Protein AF-A0A136MAR4-F1 (afdb_monomer)

pLDDT: mean 84.54, std 13.59, range [41.25, 97.69]

Solvent-accessible surfa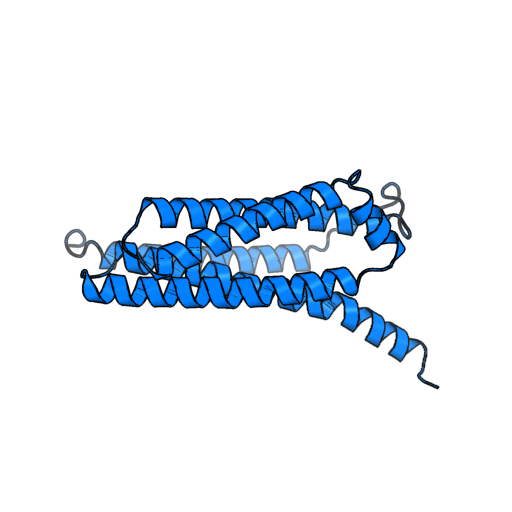ce area (backbone atoms only — not comparable to full-atom values): 10219 Å² total; per-residue (Å²): 133,82,55,71,68,55,55,50,51,54,55,48,48,53,48,49,48,33,51,49,49,28,54,54,33,39,52,45,15,55,49,10,54,49,38,25,52,51,17,75,74,72,45,59,76,68,60,14,46,55,36,17,40,49,9,33,51,40,18,44,53,25,43,53,53,22,50,55,31,44,52,53,33,57,72,48,44,59,70,68,60,45,49,49,38,72,65,59,80,36,64,24,22,50,14,41,54,48,13,50,55,23,42,52,51,19,49,53,33,35,56,54,30,57,79,44,58,82,44,65,68,47,53,53,49,27,52,52,21,48,53,44,17,51,55,14,44,53,41,16,50,51,35,46,50,52,64,64,40,62,81,79,52,71,85,88,75,71,79,83,76,80,57,60,69,60,54,50,53,49,51,52,52,48,52,53,50,50,50,49,50,51,49,52,53,49,54,55,50,49,73,72,51,82,84,76,85,125

Radius of gyration: 21.23 Å; Cα contacts (8 Å, |Δi|>4): 172; chains: 1; bounding box: 66×39×60 Å

Mean predicted aligned error: 10.47 Å

Nearest PDB structures (foldseek):
  8tn1-assembly1_B  TM=4.915E-01  e=2.684E-01  synthetic construct
  8tn6-assembly1_C  TM=4.946E-01  e=3.266E-01  synthetic construct
  7w8i-assembly1_A  TM=3.831E-01  e=4.175E-01  Homo sapiens
  6x8n-assembly2_B  TM=5.598E-01  e=2.569E+00  synthetic construct
  3ma9-assembly1_A  TM=3.902E-01  e=1.292E+00  Human immunodeficiency virus 1

Secondary structure (DSSP, 8-state):
---HHHHHHHHHHHHHHHHHHHHHHHHHHHHHHHHHHHHHHH--HHHHHHHHHHHHHHHHHHHHHHHHHHHHHHHTS-HHHHHHHHTS-SHHHHHHHHHHHHHHHHHHHHHHHHH-TT-HHHHHHHHHHHHHHHHHHHHHHHHHHHHHHTTT--GGG------HHHHHHHHHHHHHHHH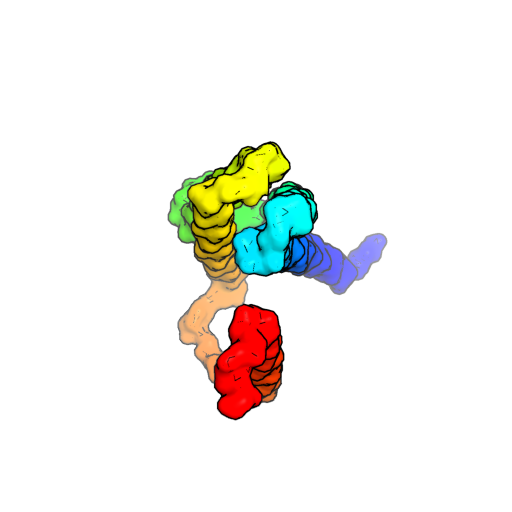HHHHHHHHHHHHH-TTS--

Structure (mmCIF, N/CA/C/O backbone):
data_AF-A0A136MAR4-F1
#
_entry.id   AF-A0A136MAR4-F1
#
loop_
_atom_site.group_PDB
_atom_site.id
_atom_site.type_symbol
_atom_site.label_atom_id
_atom_site.label_alt_id
_atom_site.label_comp_id
_atom_site.label_asym_id
_atom_site.label_entity_id
_atom_site.label_seq_id
_atom_site.pdbx_PDB_ins_code
_atom_site.Cartn_x
_atom_site.Cartn_y
_atom_site.Cartn_z
_atom_site.occupancy
_atom_site.B_iso_or_equiv
_atom_site.auth_seq_id
_atom_site.auth_comp_id
_atom_site.auth_asym_id
_atom_site.auth_atom_id
_atom_site.pdbx_PDB_model_num
ATOM 1 N N . ARG A 1 1 ? 24.747 -28.562 -19.102 1.00 50.47 1 ARG A N 1
ATOM 2 C CA . ARG A 1 1 ? 24.511 -27.433 -20.035 1.00 50.47 1 ARG A CA 1
ATOM 3 C C . ARG A 1 1 ? 22.996 -27.345 -20.194 1.00 50.47 1 ARG A C 1
ATOM 5 O O . ARG A 1 1 ? 22.441 -28.233 -20.817 1.00 50.47 1 ARG A O 1
ATOM 12 N N . MET A 1 2 ? 22.319 -26.446 -19.474 1.00 46.31 2 MET A N 1
ATOM 13 C CA . MET A 1 2 ? 20.847 -26.377 -19.511 1.00 46.31 2 MET A CA 1
ATOM 14 C C . MET A 1 2 ? 20.383 -25.842 -20.868 1.00 46.31 2 MET A C 1
ATOM 16 O O . MET A 1 2 ? 21.048 -24.972 -21.431 1.00 46.31 2 MET A O 1
ATOM 20 N N . GLU A 1 3 ? 19.279 -26.377 -21.390 1.00 62.69 3 GLU A N 1
ATOM 21 C CA . GLU A 1 3 ? 18.697 -25.907 -22.647 1.00 62.69 3 GLU A CA 1
ATOM 22 C C . GLU A 1 3 ? 18.306 -24.420 -22.570 1.00 62.69 3 GLU A C 1
ATOM 24 O O . GLU A 1 3 ? 17.842 -23.955 -21.524 1.00 62.69 3 GLU A O 1
ATOM 29 N N . PRO A 1 4 ? 18.437 -23.665 -23.674 1.00 61.66 4 PRO A N 1
ATOM 30 C CA . PRO A 1 4 ? 18.083 -22.246 -23.726 1.00 61.66 4 PRO A CA 1
ATOM 31 C C . PRO A 1 4 ? 16.613 -21.980 -23.356 1.00 61.66 4 PRO A C 1
ATOM 33 O O . PRO A 1 4 ? 16.314 -20.934 -22.786 1.00 61.66 4 PRO A O 1
ATOM 36 N N . ALA A 1 5 ? 15.711 -22.941 -23.584 1.00 54.72 5 ALA A N 1
ATOM 37 C CA . ALA A 1 5 ? 14.315 -22.872 -23.153 1.00 54.72 5 ALA A CA 1
ATOM 38 C C . ALA A 1 5 ? 14.154 -22.928 -21.623 1.00 54.72 5 ALA A C 1
ATOM 40 O O . ALA A 1 5 ? 13.334 -22.205 -21.060 1.00 54.72 5 ALA A O 1
ATOM 41 N N . LEU A 1 6 ? 14.976 -23.727 -20.934 1.00 52.66 6 LEU A N 1
ATOM 42 C CA . LEU A 1 6 ? 15.004 -23.760 -19.472 1.00 52.66 6 LEU A CA 1
ATOM 43 C C . LEU A 1 6 ? 15.607 -22.468 -18.921 1.00 52.66 6 LEU A C 1
ATOM 45 O O . LEU A 1 6 ? 15.045 -21.898 -17.998 1.00 52.66 6 LEU A O 1
ATOM 49 N N . LEU A 1 7 ? 16.678 -21.939 -19.516 1.00 56.03 7 LEU A N 1
ATOM 50 C CA . LEU A 1 7 ? 17.230 -20.636 -19.116 1.00 56.03 7 LEU A CA 1
ATOM 51 C C . LEU A 1 7 ? 16.212 -19.495 -19.298 1.00 56.03 7 LEU A C 1
ATOM 53 O O . LEU A 1 7 ? 16.087 -18.645 -18.418 1.00 56.03 7 LEU A O 1
ATOM 57 N N . ALA A 1 8 ? 15.429 -19.516 -20.382 1.00 54.84 8 ALA A N 1
ATOM 58 C CA . ALA A 1 8 ? 14.336 -18.573 -20.608 1.00 54.84 8 ALA A CA 1
ATOM 59 C C . ALA A 1 8 ? 13.193 -18.748 -19.589 1.00 54.84 8 ALA A C 1
ATOM 61 O O . ALA A 1 8 ? 12.731 -17.762 -19.014 1.00 54.84 8 ALA A O 1
ATOM 62 N N . ALA A 1 9 ? 12.784 -19.984 -19.286 1.00 50.66 9 ALA A N 1
ATOM 63 C CA . ALA A 1 9 ? 11.764 -20.275 -18.276 1.00 50.66 9 ALA A CA 1
ATOM 64 C C . ALA A 1 9 ? 12.205 -19.861 -16.860 1.00 50.66 9 ALA A C 1
ATOM 66 O O . ALA A 1 9 ? 11.442 -19.225 -16.135 1.00 50.66 9 ALA A O 1
ATOM 67 N N . TRP A 1 10 ? 13.458 -20.134 -16.489 1.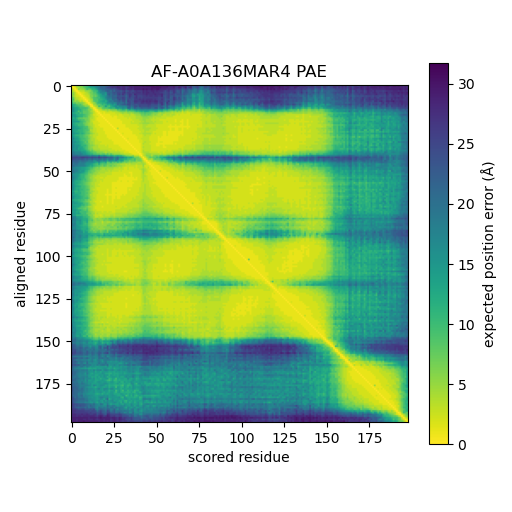00 49.03 10 TRP A N 1
ATOM 68 C CA . TRP A 1 10 ? 14.058 -19.692 -15.229 1.00 49.03 10 TRP A CA 1
ATOM 69 C C . TRP A 1 10 ? 14.173 -18.162 -15.154 1.00 49.03 10 TRP A C 1
ATOM 71 O O . TRP A 1 10 ? 13.895 -17.584 -14.104 1.00 49.03 10 TRP A O 1
ATOM 81 N N . SER A 1 11 ? 14.485 -17.485 -16.267 1.00 56.28 11 SER A N 1
ATOM 82 C CA . SER A 1 11 ? 14.484 -16.015 -16.332 1.00 56.28 11 SER A CA 1
ATOM 83 C C . SER A 1 11 ? 13.076 -15.410 -16.201 1.00 56.28 11 SER A C 1
ATOM 85 O O . SER A 1 11 ? 12.903 -14.382 -15.548 1.00 56.28 11 SER A O 1
ATOM 87 N N . GLY A 1 12 ? 12.051 -16.083 -16.739 1.00 57.72 12 GLY A N 1
ATOM 88 C CA . GLY A 1 12 ? 10.647 -15.689 -16.608 1.00 57.72 12 GLY A CA 1
ATOM 89 C C . GLY A 1 12 ? 10.105 -15.887 -15.190 1.00 57.72 12 GLY A C 1
ATOM 90 O O . GLY A 1 12 ? 9.446 -14.995 -14.659 1.00 57.72 12 GLY A O 1
ATOM 91 N N . ILE A 1 13 ? 10.433 -17.009 -14.539 1.00 61.81 13 ILE A N 1
ATOM 92 C CA . ILE A 1 13 ? 10.083 -17.273 -13.132 1.00 61.81 13 ILE A CA 1
ATOM 93 C C . ILE A 1 13 ? 10.737 -16.232 -12.215 1.00 61.81 13 ILE A C 1
ATOM 95 O O . ILE A 1 13 ? 10.071 -15.719 -11.317 1.00 61.81 13 ILE A O 1
ATOM 99 N N . GLY A 1 14 ? 11.996 -15.864 -12.475 1.00 67.25 14 GLY A N 1
ATOM 100 C CA . GLY A 1 14 ? 12.733 -14.875 -11.684 1.00 67.25 14 GLY A CA 1
ATOM 101 C C . GLY A 1 14 ? 12.077 -13.491 -11.629 1.00 67.25 14 GLY A C 1
ATOM 102 O O . GLY A 1 14 ? 12.157 -12.831 -10.601 1.00 67.25 14 GLY A O 1
ATOM 103 N N . LEU A 1 15 ? 11.373 -13.067 -12.685 1.00 72.94 15 LEU A N 1
ATOM 104 C CA . LEU A 1 15 ? 10.671 -11.777 -12.715 1.00 72.94 15 LEU A CA 1
ATOM 105 C C . LEU A 1 15 ? 9.191 -11.892 -12.318 1.00 72.94 15 LEU A C 1
ATOM 107 O O . LEU A 1 15 ? 8.654 -11.029 -11.618 1.00 72.94 15 LEU A O 1
ATOM 111 N N . LEU A 1 16 ? 8.507 -12.944 -12.775 1.00 80.25 16 LEU A N 1
ATOM 112 C CA . LEU A 1 16 ? 7.067 -13.105 -12.573 1.00 80.25 16 LEU A CA 1
ATOM 113 C C . LEU A 1 16 ? 6.725 -13.507 -11.139 1.00 80.25 16 LEU A C 1
ATOM 115 O O . LEU A 1 16 ? 5.723 -13.026 -10.606 1.00 80.25 16 LEU A O 1
ATOM 119 N N . LEU A 1 17 ? 7.545 -14.356 -10.511 1.00 86.81 17 LEU A N 1
ATOM 120 C CA . LEU A 1 17 ? 7.266 -14.875 -9.176 1.00 86.81 17 LEU A CA 1
ATOM 121 C C . LEU A 1 17 ? 7.349 -13.785 -8.095 1.00 86.81 17 LEU A C 1
ATOM 123 O O . LEU A 1 17 ? 6.374 -13.648 -7.353 1.00 86.81 17 LEU A O 1
ATOM 127 N N . PRO A 1 18 ? 8.407 -12.949 -8.013 1.00 88.69 18 PRO A N 1
ATOM 128 C CA . PRO A 1 18 ? 8.446 -11.878 -7.020 1.00 88.69 18 PRO A CA 1
ATOM 129 C C . PRO A 1 18 ? 7.321 -10.863 -7.234 1.00 88.69 18 PRO A C 1
ATOM 131 O O . PRO A 1 18 ? 6.722 -10.404 -6.267 1.00 88.69 18 PRO A O 1
ATOM 134 N N . ARG A 1 19 ? 6.959 -10.569 -8.492 1.00 87.25 19 ARG A N 1
ATOM 135 C CA . ARG A 1 19 ? 5.831 -9.681 -8.812 1.00 87.25 19 ARG A CA 1
ATOM 136 C C . ARG A 1 19 ? 4.500 -10.249 -8.321 1.00 87.25 19 ARG A C 1
ATOM 138 O O . ARG A 1 19 ? 3.705 -9.527 -7.722 1.00 87.25 19 ARG A O 1
ATOM 145 N N . PHE A 1 20 ? 4.252 -11.534 -8.575 1.00 89.94 20 PHE A N 1
ATOM 146 C CA . PHE A 1 20 ? 3.053 -12.219 -8.096 1.00 89.94 20 PHE A CA 1
ATOM 147 C C . PHE A 1 20 ? 2.984 -12.200 -6.566 1.00 89.94 20 PHE A C 1
ATOM 149 O O . PHE A 1 20 ? 1.974 -11.778 -6.007 1.00 89.94 20 PHE A O 1
ATOM 156 N N . LEU A 1 21 ? 4.074 -12.585 -5.896 1.00 93.50 21 LEU A N 1
ATOM 157 C CA . LEU A 1 21 ? 4.154 -12.598 -4.438 1.00 93.50 21 LEU A CA 1
ATOM 158 C C . LEU A 1 21 ? 3.972 -11.198 -3.839 1.00 93.50 21 LEU A C 1
ATOM 160 O O . LEU A 1 21 ? 3.266 -11.056 -2.846 1.00 93.50 21 LEU A O 1
ATOM 164 N N . HIS A 1 22 ? 4.542 -10.160 -4.455 1.00 92.06 22 HIS A N 1
ATOM 165 C CA . HIS A 1 22 ? 4.399 -8.782 -3.987 1.00 92.06 22 HIS A CA 1
ATOM 166 C C . HIS A 1 22 ? 2.928 -8.339 -3.982 1.00 92.06 22 HIS A C 1
ATOM 168 O O . HIS A 1 22 ? 2.460 -7.756 -3.005 1.00 92.06 22 HIS A O 1
ATOM 174 N N . ASN A 1 23 ? 2.178 -8.674 -5.036 1.00 92.44 23 ASN A N 1
ATOM 175 C CA . ASN A 1 23 ? 0.752 -8.353 -5.136 1.00 92.44 23 ASN A CA 1
ATOM 176 C C . ASN A 1 23 ? -0.104 -9.213 -4.198 1.00 92.44 23 ASN A C 1
ATOM 178 O O . ASN A 1 23 ? -1.004 -8.703 -3.532 1.00 92.44 23 ASN A O 1
ATOM 182 N N . PHE A 1 24 ? 0.188 -10.513 -4.121 1.00 94.94 24 PHE A N 1
ATOM 183 C CA . PHE A 1 24 ? -0.546 -11.439 -3.266 1.00 94.94 24 PHE A CA 1
ATOM 184 C C . PHE A 1 24 ? -0.400 -11.069 -1.787 1.00 94.94 24 PHE A C 1
ATOM 186 O O . PHE A 1 24 ? -1.401 -10.881 -1.097 1.00 94.94 24 PHE A O 1
ATOM 193 N N . VAL A 1 25 ? 0.830 -10.872 -1.308 1.00 95.94 25 VAL A N 1
ATOM 194 C CA . VAL A 1 25 ? 1.082 -10.471 0.082 1.00 95.94 25 VAL A CA 1
ATOM 195 C C . VAL A 1 25 ? 0.531 -9.069 0.359 1.00 95.94 25 VAL A C 1
ATOM 197 O O . VAL A 1 25 ? -0.044 -8.843 1.422 1.00 95.94 25 VAL A O 1
ATOM 200 N N . GLY A 1 26 ? 0.592 -8.153 -0.613 1.00 93.94 26 GLY A N 1
ATOM 201 C CA . GLY A 1 26 ? -0.055 -6.844 -0.498 1.00 93.94 26 GLY A CA 1
ATOM 202 C C . GLY A 1 26 ? -1.562 -6.925 -0.253 1.00 93.94 26 GLY A C 1
ATOM 203 O O . GLY A 1 26 ? -2.091 -6.187 0.578 1.00 93.94 26 GLY A O 1
ATOM 204 N N . SER A 1 27 ? -2.258 -7.870 -0.893 1.00 95.12 27 SER A N 1
ATOM 205 C CA . SER A 1 27 ? -3.694 -8.082 -0.656 1.00 95.12 27 SER A CA 1
ATOM 206 C C . SER A 1 27 ? -4.007 -8.518 0.784 1.00 95.12 27 SER A C 1
ATOM 208 O O . SER A 1 27 ? -5.019 -8.095 1.349 1.00 95.12 27 SER A O 1
ATOM 210 N N . LEU A 1 28 ? -3.110 -9.281 1.425 1.00 97.19 28 LEU A N 1
ATOM 211 C CA . LEU A 1 28 ? -3.220 -9.636 2.845 1.00 97.19 28 LEU A CA 1
ATOM 212 C C . LEU A 1 28 ? -3.040 -8.403 3.739 1.00 97.19 28 LEU A C 1
ATOM 214 O O . LEU A 1 28 ? -3.761 -8.246 4.724 1.00 97.19 28 LEU A O 1
ATOM 218 N N . GLY A 1 29 ? -2.138 -7.493 3.356 1.00 95.94 29 GLY A N 1
ATOM 219 C CA . GLY A 1 29 ? -1.954 -6.198 4.013 1.00 95.94 29 GLY A CA 1
ATOM 220 C C . GLY A 1 29 ? -3.239 -5.365 4.027 1.00 95.94 29 GLY A C 1
ATOM 221 O O . GLY A 1 29 ? -3.701 -4.938 5.087 1.00 95.94 29 GLY A O 1
ATOM 222 N N . ILE A 1 30 ? -3.870 -5.214 2.857 1.00 96.00 30 ILE A N 1
ATOM 223 C CA . ILE A 1 30 ? -5.157 -4.515 2.709 1.00 96.00 30 ILE A CA 1
ATOM 224 C C . ILE A 1 30 ? -6.277 -5.223 3.483 1.00 96.00 30 ILE A C 1
ATOM 226 O O .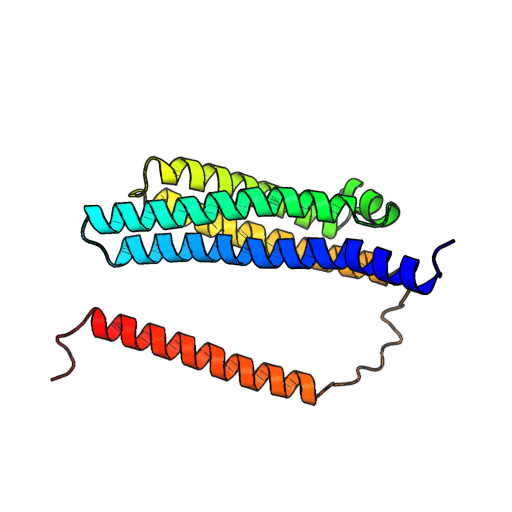 ILE A 1 30 ? -7.104 -4.564 4.111 1.00 96.00 30 ILE A O 1
ATOM 230 N N . THR A 1 31 ? -6.280 -6.558 3.502 1.00 96.44 31 THR A N 1
ATOM 231 C CA . THR A 1 31 ? -7.236 -7.346 4.295 1.00 96.44 31 THR A CA 1
ATOM 232 C C . THR A 1 31 ? -7.104 -7.045 5.789 1.00 96.44 31 THR A C 1
ATOM 234 O O . THR A 1 31 ? -8.112 -6.831 6.459 1.00 96.44 31 THR A O 1
ATOM 237 N N . GLY A 1 32 ? -5.879 -6.949 6.314 1.00 96.12 32 GLY A N 1
ATOM 238 C CA . GLY A 1 32 ? -5.638 -6.555 7.705 1.00 96.12 32 GLY A CA 1
ATOM 239 C C . GLY A 1 32 ? -6.181 -5.160 8.037 1.00 96.12 32 GLY A C 1
ATOM 240 O O . GLY A 1 32 ? -6.833 -4.982 9.068 1.00 96.12 32 GLY A O 1
ATOM 241 N N . ILE A 1 33 ? -6.006 -4.189 7.131 1.00 95.25 33 ILE A N 1
ATOM 242 C CA . ILE A 1 33 ? -6.589 -2.841 7.268 1.00 95.25 33 ILE A CA 1
ATOM 243 C C . ILE A 1 33 ? -8.123 -2.906 7.279 1.00 95.25 33 ILE A C 1
ATOM 245 O O . ILE A 1 33 ? -8.766 -2.218 8.070 1.00 95.25 33 ILE A O 1
ATOM 249 N N . TRP A 1 34 ? -8.729 -3.763 6.456 1.00 94.88 34 TRP A N 1
ATOM 250 C CA . TRP A 1 34 ? -10.179 -3.960 6.463 1.00 94.88 34 TRP A CA 1
ATOM 251 C C . TRP A 1 34 ? -10.690 -4.583 7.763 1.00 94.88 34 TRP A C 1
ATOM 253 O O . TRP A 1 34 ? -11.676 -4.105 8.320 1.00 94.88 34 TRP A O 1
ATOM 263 N N . ILE A 1 35 ? -10.011 -5.605 8.290 1.00 93.81 35 ILE A N 1
ATOM 264 C CA . ILE A 1 35 ? -10.363 -6.222 9.579 1.00 93.81 35 ILE A CA 1
ATOM 265 C C . ILE A 1 35 ? -10.309 -5.183 10.705 1.00 93.81 35 ILE A C 1
ATOM 267 O O . ILE A 1 35 ? -11.215 -5.127 11.536 1.00 93.81 35 ILE A O 1
ATOM 271 N N . LEU A 1 36 ? -9.290 -4.321 10.696 1.00 93.44 36 LEU A N 1
ATOM 272 C CA . LEU A 1 36 ? -9.171 -3.196 11.620 1.00 93.44 36 LEU A CA 1
ATOM 273 C C . LEU A 1 36 ? -10.397 -2.265 11.562 1.00 93.44 36 LEU A C 1
ATOM 275 O O . LEU A 1 36 ? -10.924 -1.885 12.607 1.00 93.44 36 LEU A O 1
ATOM 279 N N . TRP A 1 37 ? -10.874 -1.920 10.363 1.00 93.06 37 TRP A N 1
ATOM 280 C CA . TRP A 1 37 ? -12.074 -1.094 10.191 1.00 93.06 37 TRP A CA 1
ATOM 281 C C . TRP A 1 37 ? -13.351 -1.795 10.649 1.00 93.06 37 TRP A C 1
ATOM 283 O O . TRP A 1 37 ? -14.173 -1.187 11.330 1.00 93.06 37 TRP A O 1
ATOM 293 N N . ILE A 1 38 ? -13.506 -3.080 10.331 1.00 91.06 38 ILE A N 1
ATOM 294 C CA . ILE A 1 38 ? -14.662 -3.872 10.765 1.00 91.06 38 ILE A CA 1
ATOM 295 C C . ILE A 1 38 ? -14.721 -3.931 12.295 1.00 91.06 38 ILE A C 1
ATOM 297 O O . ILE A 1 38 ? -15.785 -3.719 12.877 1.00 91.06 38 ILE A O 1
ATOM 301 N N . ALA A 1 39 ? -13.581 -4.161 12.950 1.00 90.19 39 ALA A N 1
ATOM 302 C CA . ALA A 1 39 ? -13.493 -4.200 14.404 1.00 90.19 39 ALA A CA 1
ATOM 303 C C . ALA A 1 39 ? -13.849 -2.851 15.050 1.00 90.19 39 ALA A C 1
ATOM 305 O O . ALA A 1 39 ? -14.516 -2.828 16.081 1.00 90.19 39 ALA A O 1
ATOM 306 N N . ALA A 1 40 ? -13.473 -1.736 14.415 1.00 86.25 40 ALA A N 1
ATOM 307 C CA . ALA A 1 40 ? -13.812 -0.393 14.882 1.00 86.25 40 ALA A CA 1
ATOM 308 C C . ALA A 1 40 ? -15.317 -0.070 14.806 1.00 86.25 40 ALA A C 1
ATOM 310 O O . ALA A 1 40 ? -15.778 0.797 15.540 1.00 86.25 40 ALA A O 1
ATOM 311 N N . VAL A 1 41 ? -16.069 -0.739 13.924 1.00 85.19 41 VAL A N 1
ATOM 312 C CA . VAL A 1 41 ? -17.507 -0.487 13.713 1.00 85.19 41 VAL A CA 1
ATOM 313 C C . VAL A 1 41 ? -18.398 -1.449 14.508 1.00 85.19 41 VAL A C 1
ATOM 315 O O . VAL A 1 41 ? -19.506 -1.076 14.878 1.00 85.19 41 VAL A O 1
ATOM 318 N N . ARG A 1 42 ? -17.958 -2.693 14.750 1.00 76.25 42 ARG A N 1
ATOM 319 C CA . ARG A 1 42 ? -18.848 -3.782 15.203 1.00 76.25 42 ARG A CA 1
ATOM 320 C C . ARG A 1 42 ? -18.734 -4.205 16.669 1.00 76.25 42 ARG A C 1
ATOM 322 O O . ARG A 1 42 ? -19.612 -4.929 17.124 1.00 76.25 42 ARG A O 1
ATOM 329 N N . GLY A 1 43 ? -17.665 -3.861 17.383 1.00 63.88 43 GLY A N 1
ATOM 330 C CA . GLY A 1 43 ? -17.374 -4.509 18.667 1.00 63.88 43 GLY A CA 1
ATOM 331 C C . GLY A 1 43 ? -17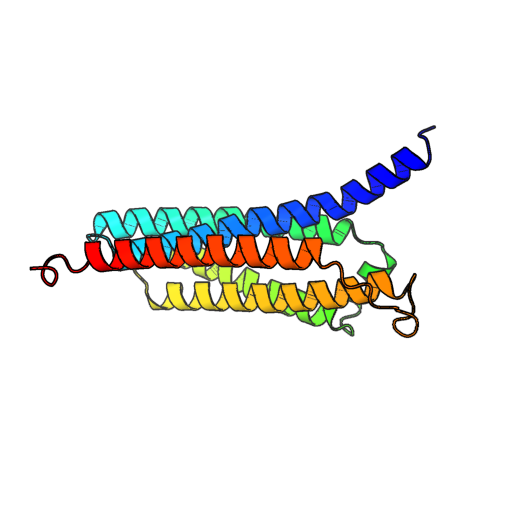.801 -3.724 19.907 1.00 63.88 43 GLY A C 1
ATOM 332 O O . GLY A 1 43 ? -17.744 -2.496 19.937 1.00 63.88 43 GLY A O 1
ATOM 333 N N . GLN A 1 44 ? -18.131 -4.462 20.971 1.00 67.06 44 GLN A N 1
ATOM 334 C CA . GLN A 1 44 ? -17.966 -3.979 22.347 1.00 67.06 44 GLN A CA 1
ATOM 335 C C . GLN A 1 44 ? -16.470 -3.701 22.595 1.00 67.06 44 GLN A C 1
ATOM 337 O O . GLN A 1 44 ? -15.632 -4.316 21.931 1.00 67.06 44 GLN A O 1
ATOM 342 N N . GLU A 1 45 ? -16.113 -2.795 23.516 1.00 75.19 45 GLU A N 1
ATOM 343 C CA . GLU A 1 45 ? -14.733 -2.273 23.654 1.00 75.19 45 GLU A CA 1
ATOM 344 C C . GLU A 1 45 ? -13.641 -3.359 23.628 1.00 75.19 45 GLU A C 1
ATOM 346 O O . GLU A 1 45 ? -12.621 -3.201 22.949 1.00 75.19 45 GLU A O 1
ATOM 351 N N . GLU A 1 46 ? -13.854 -4.489 24.307 1.00 80.12 46 GLU A N 1
ATOM 352 C CA . GLU A 1 46 ? -12.858 -5.560 24.391 1.00 80.12 46 GLU A CA 1
ATOM 353 C C . GLU A 1 46 ? -12.724 -6.370 23.086 1.00 80.12 46 GLU A C 1
ATOM 355 O O . GLU A 1 46 ? -11.609 -6.599 22.601 1.00 80.12 46 GLU A O 1
ATOM 360 N N . GLU A 1 47 ? -13.839 -6.772 22.470 1.00 81.38 47 GLU A N 1
ATOM 361 C CA . GLU A 1 47 ? -13.842 -7.517 21.202 1.00 81.38 47 GLU A CA 1
ATOM 362 C C . GLU A 1 47 ? -13.355 -6.652 20.034 1.00 81.38 47 GLU A C 1
ATOM 364 O O . GLU A 1 47 ? -12.552 -7.110 19.215 1.00 81.38 47 GLU A O 1
ATOM 369 N N . ALA A 1 48 ? -13.766 -5.379 20.000 1.00 83.69 48 ALA A N 1
ATOM 370 C CA . ALA A 1 48 ? -13.283 -4.389 19.040 1.00 83.69 48 ALA A CA 1
ATOM 371 C C . ALA A 1 48 ? -11.759 -4.251 19.120 1.00 83.69 48 ALA A C 1
ATOM 373 O O . ALA A 1 48 ? -11.065 -4.267 18.102 1.00 83.69 48 ALA A O 1
ATOM 374 N N . THR A 1 49 ? -11.215 -4.179 20.337 1.00 86.69 49 THR A N 1
ATOM 375 C CA . THR A 1 49 ? -9.773 -4.045 20.566 1.00 86.69 49 THR A CA 1
ATOM 376 C C . THR A 1 49 ? -9.003 -5.278 20.092 1.00 86.69 49 THR A C 1
ATOM 378 O O . THR A 1 49 ? -7.971 -5.147 19.427 1.00 86.69 49 THR A O 1
ATOM 381 N N . ARG A 1 50 ? -9.500 -6.489 20.380 1.00 88.19 50 ARG A N 1
ATOM 382 C CA . ARG A 1 50 ? -8.876 -7.745 19.921 1.00 88.19 50 ARG A CA 1
ATOM 383 C C . ARG A 1 50 ? -8.920 -7.884 18.396 1.00 88.19 50 ARG A C 1
ATOM 385 O O . ARG A 1 50 ? -7.906 -8.236 17.783 1.00 88.19 50 ARG A O 1
ATOM 392 N N . GLY A 1 51 ? -10.058 -7.567 17.779 1.00 89.81 51 GLY A N 1
ATOM 393 C CA . GLY A 1 51 ? -10.216 -7.567 16.324 1.00 89.81 51 GLY A CA 1
ATOM 394 C C . GLY A 1 51 ? -9.292 -6.554 15.645 1.00 89.81 51 GLY A C 1
ATOM 395 O O . GLY A 1 51 ? -8.586 -6.898 14.696 1.00 89.81 51 GLY A O 1
ATOM 396 N N . ALA A 1 52 ? -9.209 -5.337 16.188 1.00 91.50 52 ALA A N 1
ATOM 397 C CA . ALA A 1 52 ? -8.335 -4.285 15.683 1.00 91.50 52 ALA A CA 1
ATOM 398 C C . ALA A 1 52 ? -6.857 -4.690 15.757 1.00 91.50 52 ALA A C 1
ATOM 400 O O . ALA A 1 52 ? -6.146 -4.576 14.760 1.00 91.50 52 ALA A O 1
ATOM 401 N N . LYS A 1 53 ? -6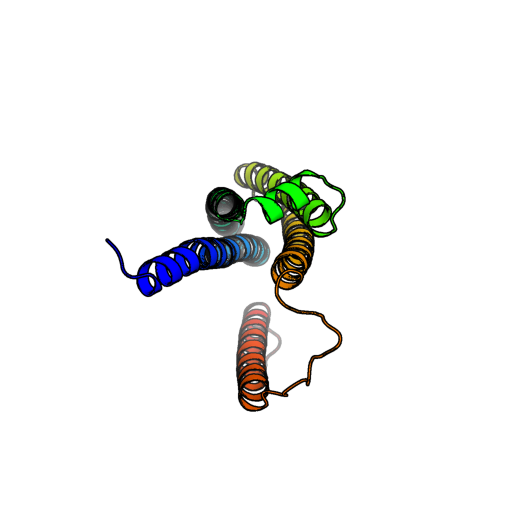.400 -5.243 16.889 1.00 92.44 53 LYS A N 1
ATOM 402 C CA . LYS A 1 53 ? -5.022 -5.750 17.029 1.00 92.44 53 LYS A CA 1
ATOM 403 C C . LYS A 1 53 ? -4.705 -6.867 16.038 1.00 92.44 53 LYS A C 1
ATOM 405 O O . LYS A 1 53 ? -3.611 -6.884 15.480 1.00 92.44 53 LYS A O 1
ATOM 410 N N . SER A 1 54 ? -5.658 -7.762 15.787 1.00 94.25 54 SER A N 1
ATOM 411 C CA . SER A 1 54 ? -5.497 -8.839 14.802 1.00 94.25 54 SER A CA 1
ATOM 412 C C . SER A 1 54 ? -5.365 -8.282 13.381 1.00 94.25 54 SER A C 1
ATOM 414 O O . SER A 1 54 ? -4.451 -8.665 12.653 1.00 94.25 54 SER A O 1
ATOM 416 N N . GLY A 1 55 ? -6.216 -7.318 13.011 1.00 95.06 55 GLY A N 1
ATOM 417 C CA . GLY A 1 55 ? -6.138 -6.624 11.723 1.00 95.06 55 GLY A CA 1
ATOM 418 C C . GLY A 1 55 ? -4.818 -5.874 11.535 1.00 95.06 55 GLY A C 1
ATOM 419 O O . GLY A 1 55 ? -4.163 -6.023 10.504 1.00 95.06 55 GLY A O 1
ATOM 420 N N . VAL A 1 56 ? -4.370 -5.139 12.558 1.00 96.31 56 VAL A N 1
ATOM 421 C CA . VAL A 1 56 ? -3.080 -4.431 12.542 1.00 96.31 56 VAL A CA 1
ATOM 422 C C . VAL A 1 56 ? -1.907 -5.400 12.448 1.00 96.31 56 VAL A C 1
ATOM 424 O O . VAL A 1 56 ? -1.000 -5.163 11.658 1.00 96.31 56 VAL A O 1
ATOM 427 N N . SER A 1 57 ? -1.918 -6.497 13.209 1.00 96.50 57 SER A N 1
ATOM 428 C CA . SER A 1 57 ? -0.854 -7.506 13.168 1.00 96.50 57 SER A CA 1
ATOM 429 C C . SER A 1 57 ? -0.731 -8.133 11.779 1.00 96.50 57 SER A C 1
ATOM 431 O O . SER A 1 57 ? 0.374 -8.204 11.237 1.00 96.50 57 SER A O 1
ATOM 433 N N . LEU A 1 58 ? -1.863 -8.501 11.167 1.00 97.62 58 LEU A N 1
ATOM 434 C CA . LEU A 1 58 ? -1.890 -9.018 9.801 1.00 97.62 58 LEU A CA 1
ATOM 435 C C . LEU A 1 58 ? -1.378 -7.974 8.802 1.00 97.62 58 LEU A C 1
ATOM 437 O O . LEU A 1 58 ? -0.520 -8.290 7.981 1.00 97.62 58 LEU A O 1
ATOM 441 N N . ALA A 1 59 ? -1.859 -6.731 8.895 1.00 97.06 59 ALA A N 1
ATOM 442 C CA . ALA A 1 59 ? -1.456 -5.652 8.000 1.00 97.06 59 ALA A CA 1
ATOM 443 C C . ALA A 1 59 ? 0.047 -5.358 8.096 1.00 97.06 59 ALA A C 1
ATOM 445 O O . ALA A 1 59 ? 0.727 -5.262 7.074 1.00 97.06 59 ALA A O 1
ATOM 446 N N . LEU A 1 60 ? 0.571 -5.250 9.317 1.00 96.81 60 LEU A N 1
ATOM 447 C CA . LEU A 1 60 ? 1.972 -4.954 9.594 1.00 96.81 60 LEU A CA 1
ATOM 448 C C . LEU A 1 60 ? 2.881 -6.103 9.146 1.00 96.81 60 LEU A C 1
ATOM 450 O O . LEU A 1 60 ? 3.871 -5.867 8.452 1.00 96.81 60 LEU A O 1
ATOM 454 N N . GLY A 1 61 ? 2.528 -7.343 9.493 1.00 97.44 61 GLY A N 1
ATOM 455 C CA . GLY A 1 61 ? 3.282 -8.534 9.109 1.00 97.44 61 GLY A CA 1
ATOM 456 C C . GLY A 1 61 ? 3.317 -8.724 7.594 1.00 97.44 61 GLY A C 1
ATOM 457 O O . GLY A 1 61 ? 4.396 -8.834 7.011 1.00 97.44 61 GLY A O 1
ATOM 458 N N . ALA A 1 62 ? 2.153 -8.675 6.940 1.00 97.44 62 ALA A N 1
ATOM 459 C CA . ALA A 1 62 ? 2.059 -8.796 5.490 1.00 97.44 62 ALA A CA 1
ATOM 460 C C . ALA A 1 62 ? 2.826 -7.674 4.781 1.00 97.44 62 ALA A C 1
ATOM 462 O O . ALA A 1 62 ? 3.640 -7.955 3.909 1.00 97.44 62 ALA A O 1
ATOM 463 N N . SER A 1 63 ? 2.654 -6.416 5.194 1.00 96.19 63 SER A N 1
ATOM 464 C CA . SER A 1 63 ? 3.346 -5.282 4.567 1.00 96.19 63 SER A CA 1
ATOM 465 C C . SER A 1 63 ? 4.867 -5.350 4.762 1.00 96.19 63 SER A C 1
ATOM 467 O O . SER A 1 63 ? 5.623 -5.010 3.857 1.00 96.19 63 SER A O 1
ATOM 469 N N . THR A 1 64 ? 5.341 -5.855 5.905 1.00 97.00 64 THR A N 1
ATOM 470 C CA . THR A 1 64 ? 6.778 -6.072 6.146 1.00 97.00 64 THR A CA 1
ATOM 471 C C . THR A 1 64 ? 7.341 -7.122 5.189 1.00 97.00 64 THR A C 1
ATOM 473 O O . THR A 1 64 ? 8.342 -6.881 4.513 1.00 97.00 64 THR A O 1
ATOM 476 N N . VAL A 1 65 ? 6.666 -8.268 5.061 1.00 97.31 65 VAL A N 1
ATOM 477 C CA . VAL A 1 65 ? 7.050 -9.319 4.105 1.00 97.31 65 VAL A CA 1
ATOM 478 C C . VAL A 1 65 ? 6.961 -8.802 2.665 1.00 97.31 65 VAL A C 1
ATOM 480 O O . VAL A 1 65 ? 7.848 -9.062 1.852 1.00 97.31 65 VAL A O 1
ATOM 483 N N . GLN A 1 66 ? 5.938 -8.005 2.349 1.00 95.50 66 GLN A N 1
ATOM 484 C CA . GLN A 1 66 ? 5.748 -7.388 1.040 1.00 95.50 66 GLN A CA 1
ATOM 485 C C . GLN A 1 66 ? 6.919 -6.476 0.662 1.00 95.50 66 GLN A C 1
ATOM 487 O O . GLN A 1 66 ? 7.345 -6.501 -0.494 1.00 95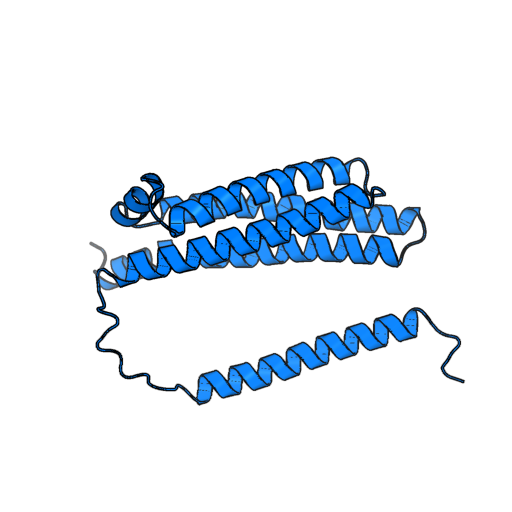.50 66 GLN A O 1
ATOM 492 N N . VAL A 1 67 ? 7.467 -5.710 1.611 1.00 94.56 67 VAL A N 1
ATOM 493 C CA . VAL A 1 67 ? 8.666 -4.888 1.392 1.00 94.56 67 VAL A CA 1
ATOM 494 C C . VAL A 1 67 ? 9.862 -5.767 1.031 1.00 94.56 67 VAL A C 1
ATOM 496 O O . VAL A 1 67 ? 10.534 -5.485 0.040 1.00 94.56 67 VAL A O 1
ATOM 499 N N . MET A 1 68 ? 10.095 -6.869 1.753 1.00 95.44 68 MET A N 1
ATOM 500 C CA . MET A 1 68 ? 11.188 -7.801 1.432 1.00 95.44 68 MET A CA 1
ATOM 501 C C . MET A 1 68 ? 11.038 -8.390 0.022 1.00 95.44 68 MET A C 1
ATOM 503 O O . MET A 1 68 ? 11.998 -8.429 -0.746 1.00 95.44 68 MET A O 1
ATOM 507 N N . ILE A 1 69 ? 9.817 -8.781 -0.353 1.00 94.31 69 ILE A N 1
ATOM 508 C CA . ILE A 1 69 ? 9.515 -9.276 -1.702 1.00 94.31 69 ILE A CA 1
ATOM 509 C C . ILE A 1 69 ? 9.668 -8.162 -2.748 1.00 94.31 69 ILE A C 1
ATOM 511 O O . ILE A 1 69 ? 10.139 -8.417 -3.851 1.00 94.31 69 ILE A O 1
ATOM 515 N N . GLY A 1 70 ? 9.309 -6.921 -2.415 1.00 91.31 70 GLY A N 1
ATOM 516 C CA . GLY A 1 70 ? 9.492 -5.759 -3.286 1.00 91.31 70 GLY A CA 1
ATOM 517 C C . GLY A 1 70 ? 10.966 -5.493 -3.587 1.00 91.31 70 GLY A C 1
ATOM 518 O O . GLY A 1 70 ? 11.330 -5.284 -4.744 1.00 91.31 70 GLY A O 1
ATOM 519 N N . PHE A 1 71 ? 11.832 -5.594 -2.576 1.00 91.62 71 PHE A N 1
ATOM 520 C CA . PHE A 1 71 ? 13.281 -5.542 -2.774 1.00 91.62 71 PHE A CA 1
ATOM 521 C C . PHE A 1 71 ? 13.783 -6.703 -3.633 1.00 91.62 71 PHE A C 1
ATOM 523 O O . PHE A 1 71 ? 14.569 -6.481 -4.552 1.00 91.62 71 PHE A O 1
ATOM 530 N N . TRP A 1 72 ? 13.295 -7.924 -3.398 1.00 91.75 72 TRP A N 1
ATOM 531 C CA . TRP A 1 72 ? 13.623 -9.067 -4.252 1.00 91.75 72 TRP A CA 1
ATOM 532 C C . TRP A 1 72 ? 13.205 -8.824 -5.714 1.00 91.75 72 TRP A C 1
ATOM 534 O O . TRP A 1 72 ? 13.998 -9.050 -6.629 1.00 91.75 72 TRP A O 1
ATOM 544 N N . TYR A 1 73 ? 12.010 -8.283 -5.956 1.00 89.00 73 TYR A N 1
ATOM 545 C CA . TYR A 1 73 ? 11.561 -7.922 -7.301 1.00 89.00 73 TYR A CA 1
ATOM 546 C C . TYR A 1 73 ? 12.472 -6.874 -7.950 1.00 89.00 73 TYR A C 1
ATOM 548 O O . TYR A 1 73 ? 12.881 -7.055 -9.095 1.00 89.00 73 TYR A O 1
ATOM 556 N N . LEU A 1 74 ? 12.853 -5.827 -7.211 1.00 87.44 74 LEU A N 1
ATOM 557 C CA . LEU A 1 74 ? 13.740 -4.773 -7.707 1.00 87.44 74 LEU A CA 1
ATOM 558 C C . LEU A 1 74 ? 15.112 -5.324 -8.128 1.00 87.44 74 LEU A C 1
ATOM 560 O O . LEU A 1 74 ? 15.624 -4.956 -9.183 1.00 87.44 74 LEU A O 1
ATOM 564 N N . LEU A 1 75 ? 15.678 -6.244 -7.341 1.00 87.44 75 LEU A N 1
ATOM 565 C CA . LEU A 1 75 ? 16.946 -6.916 -7.652 1.00 87.44 75 LEU A CA 1
ATOM 566 C C . LEU A 1 75 ? 16.840 -7.905 -8.820 1.00 87.44 75 LEU A C 1
ATOM 568 O O . LEU A 1 75 ? 17.851 -8.238 -9.433 1.00 87.44 75 LEU A O 1
ATOM 572 N N . SER A 1 76 ? 15.628 -8.361 -9.137 1.00 86.62 76 SER A N 1
ATOM 573 C CA . SER A 1 76 ? 15.364 -9.266 -10.260 1.00 86.62 76 SER A CA 1
ATOM 574 C C . SER A 1 76 ? 15.193 -8.522 -11.592 1.00 86.62 76 SER A C 1
ATOM 576 O O . SER A 1 76 ? 15.071 -9.160 -12.639 1.00 86.62 76 SER A O 1
ATOM 578 N N . LEU A 1 77 ? 15.171 -7.182 -11.583 1.00 84.31 77 LEU A N 1
ATOM 579 C CA . LEU A 1 77 ? 15.043 -6.382 -12.800 1.00 84.31 77 LEU A CA 1
ATOM 580 C C . LEU A 1 77 ? 16.321 -6.422 -13.657 1.00 84.31 77 LEU A C 1
ATOM 582 O O . LEU A 1 77 ? 17.431 -6.467 -13.122 1.00 84.31 77 LEU A O 1
ATOM 586 N N . PRO A 1 78 ? 16.197 -6.304 -14.995 1.00 83.94 78 PRO A N 1
ATOM 587 C CA . PRO A 1 78 ? 17.350 -6.106 -15.864 1.00 83.94 78 PRO A CA 1
ATOM 588 C C . PRO A 1 78 ? 18.153 -4.870 -15.438 1.00 83.94 78 PRO A C 1
ATOM 590 O O . PRO A 1 78 ? 17.583 -3.806 -15.189 1.00 83.94 78 PRO A O 1
ATOM 593 N N . GLY A 1 79 ? 19.485 -4.982 -15.408 1.00 81.44 79 GLY A N 1
ATOM 594 C CA . GLY A 1 79 ? 20.359 -3.932 -14.869 1.00 81.44 79 GLY A CA 1
ATOM 595 C C . GLY A 1 79 ? 20.204 -2.558 -15.535 1.00 81.44 79 GLY A C 1
ATOM 596 O O . GLY A 1 79 ? 20.402 -1.535 -14.888 1.00 81.44 79 GLY A O 1
ATOM 597 N N . GLU A 1 80 ? 19.808 -2.504 -16.807 1.00 80.44 80 GLU A N 1
ATOM 598 C CA . GLU A 1 80 ? 19.538 -1.242 -17.510 1.00 80.44 80 GLU A CA 1
ATOM 599 C C . GLU A 1 80 ? 18.284 -0.529 -16.991 1.00 80.44 80 GLU A C 1
ATOM 601 O O . GLU A 1 80 ? 18.289 0.687 -16.808 1.00 80.44 80 GLU A O 1
ATOM 606 N N . VAL A 1 81 ? 17.232 -1.292 -16.689 1.00 81.50 81 VAL A N 1
ATOM 607 C CA . VAL A 1 81 ? 15.984 -0.771 -16.121 1.00 81.50 81 VAL A CA 1
ATOM 608 C C . VAL A 1 81 ? 16.218 -0.310 -14.687 1.00 81.50 81 VAL A C 1
ATOM 610 O O . VAL A 1 81 ? 15.771 0.768 -14.300 1.00 81.50 81 VAL A O 1
ATOM 613 N N . LEU A 1 82 ? 16.992 -1.080 -13.918 1.00 83.00 82 LEU A N 1
ATOM 614 C CA . LEU A 1 82 ? 17.391 -0.695 -12.568 1.00 83.00 82 LEU A CA 1
ATOM 615 C C . LEU A 1 82 ? 18.185 0.622 -12.570 1.00 83.00 82 LEU A C 1
ATOM 617 O O . LEU A 1 82 ? 17.886 1.516 -11.781 1.00 83.00 82 LEU A O 1
ATOM 621 N N . LYS A 1 83 ? 19.138 0.788 -13.498 1.00 82.75 83 LYS A N 1
ATOM 622 C CA . LYS A 1 83 ? 19.876 2.050 -13.677 1.00 82.75 83 LYS A CA 1
ATOM 623 C C . LYS A 1 83 ? 18.942 3.209 -14.028 1.00 82.75 83 LYS A C 1
ATOM 625 O O . LYS A 1 83 ? 19.063 4.271 -13.428 1.00 82.75 83 LYS A O 1
ATOM 630 N N . ALA A 1 84 ? 17.985 3.011 -14.934 1.00 78.50 84 ALA A N 1
ATOM 631 C CA . ALA A 1 84 ? 17.014 4.047 -15.294 1.00 78.50 84 ALA A CA 1
ATOM 632 C C . ALA A 1 84 ? 16.154 4.493 -14.095 1.00 78.50 84 ALA A C 1
ATOM 634 O O . ALA A 1 84 ? 15.892 5.685 -13.928 1.00 78.50 84 ALA A O 1
ATOM 635 N N . ILE A 1 85 ? 15.770 3.567 -13.213 1.00 80.69 85 ILE A N 1
ATOM 636 C CA . ILE A 1 85 ? 15.084 3.894 -11.954 1.00 80.69 85 ILE A CA 1
ATOM 637 C C . ILE A 1 85 ? 16.021 4.670 -11.016 1.00 80.69 85 ILE A C 1
ATOM 639 O O . ILE A 1 85 ? 15.635 5.700 -10.470 1.00 80.69 85 ILE A O 1
ATOM 643 N N . MET A 1 86 ? 17.274 4.231 -10.875 1.00 79.88 86 MET A N 1
ATOM 644 C CA . MET A 1 86 ? 18.267 4.870 -10.002 1.00 79.88 86 MET A CA 1
ATOM 645 C C . MET A 1 86 ? 18.684 6.276 -10.442 1.00 79.88 86 MET A C 1
ATOM 647 O O . MET A 1 86 ? 19.199 7.036 -9.629 1.00 79.88 86 MET A O 1
ATOM 651 N N . THR A 1 87 ? 18.455 6.656 -11.701 1.00 79.44 87 THR A N 1
ATOM 652 C CA . THR A 1 87 ? 18.708 8.035 -12.141 1.00 79.44 87 THR A CA 1
ATOM 653 C C . THR A 1 87 ? 17.681 9.041 -11.618 1.00 79.44 87 THR A C 1
ATOM 655 O O . THR A 1 87 ? 17.919 10.228 -11.774 1.00 79.44 87 THR A O 1
ATOM 658 N N . PHE A 1 88 ? 16.560 8.624 -11.012 1.00 74.56 88 PHE A N 1
ATOM 659 C CA . PHE A 1 88 ? 15.493 9.500 -10.481 1.00 74.56 88 PHE A CA 1
ATOM 660 C C . PHE A 1 88 ? 14.808 10.451 -11.483 1.00 74.56 88 PHE A C 1
ATOM 662 O O . PHE A 1 88 ? 13.957 11.240 -11.089 1.00 74.56 88 PHE A O 1
ATOM 669 N N . HIS A 1 89 ? 15.106 10.347 -12.780 1.00 76.31 89 HIS A N 1
ATOM 670 C CA . HIS A 1 89 ? 14.500 11.190 -13.820 1.00 76.31 89 HIS A CA 1
ATOM 671 C C . HIS A 1 89 ? 13.267 10.554 -14.481 1.00 76.31 89 HIS A C 1
ATOM 673 O O . HIS A 1 89 ? 12.614 11.181 -15.311 1.00 76.31 89 HIS A O 1
ATOM 679 N N . SER A 1 90 ? 12.942 9.302 -14.146 1.00 81.38 90 SER A N 1
ATOM 680 C CA . SER A 1 90 ? 11.819 8.578 -14.745 1.00 81.38 90 SER A CA 1
ATOM 681 C C . SER A 1 90 ? 10.560 8.647 -13.880 1.00 81.38 90 SER A C 1
ATOM 683 O O . SER A 1 90 ? 10.626 8.659 -12.649 1.00 81.38 90 SER A O 1
ATOM 685 N N . LEU A 1 91 ? 9.391 8.597 -14.528 1.00 83.25 91 LEU A N 1
ATOM 686 C CA . LEU A 1 91 ? 8.101 8.461 -13.842 1.00 83.25 91 LEU A CA 1
ATOM 687 C C . LEU A 1 91 ? 8.069 7.208 -12.947 1.00 83.25 91 LEU A C 1
ATOM 689 O O . LEU A 1 91 ? 7.494 7.231 -11.859 1.00 83.25 91 LEU A O 1
ATOM 693 N N . ALA A 1 92 ? 8.759 6.143 -13.374 1.00 85.69 92 ALA A N 1
ATOM 694 C CA . ALA A 1 92 ? 8.945 4.927 -12.591 1.00 85.69 92 ALA A CA 1
ATOM 695 C C . ALA A 1 92 ? 9.657 5.203 -11.257 1.00 85.69 92 ALA A C 1
ATOM 697 O O . ALA A 1 92 ? 9.213 4.732 -10.212 1.00 85.69 92 ALA A O 1
ATOM 698 N N . ALA A 1 93 ? 10.736 5.991 -11.283 1.00 89.19 93 ALA A N 1
ATOM 699 C CA . ALA A 1 93 ? 11.495 6.348 -10.091 1.00 89.19 93 ALA A CA 1
ATOM 700 C C . ALA A 1 93 ? 10.693 7.242 -9.139 1.00 89.19 93 ALA A C 1
ATOM 702 O O . ALA A 1 93 ? 10.677 6.990 -7.936 1.00 89.19 93 ALA A O 1
ATOM 703 N N . ALA A 1 94 ? 9.984 8.242 -9.672 1.00 90.62 94 ALA A N 1
ATOM 704 C CA . ALA A 1 94 ? 9.129 9.116 -8.873 1.00 90.62 94 ALA A CA 1
ATOM 705 C C . ALA A 1 94 ? 8.013 8.325 -8.170 1.00 90.62 94 ALA A C 1
ATOM 707 O O . ALA A 1 94 ? 7.832 8.454 -6.958 1.00 90.62 94 ALA A O 1
ATOM 708 N N . GLY A 1 95 ? 7.319 7.451 -8.911 1.00 92.50 95 GLY A N 1
ATOM 709 C CA . GLY A 1 95 ? 6.299 6.561 -8.355 1.00 92.50 95 GLY A CA 1
ATOM 710 C C . GLY A 1 95 ? 6.862 5.612 -7.296 1.00 92.50 95 GLY A C 1
ATOM 711 O O . GLY A 1 95 ? 6.250 5.440 -6.243 1.00 92.50 95 GLY A O 1
ATOM 712 N N . LEU A 1 96 ? 8.053 5.048 -7.532 1.00 92.31 96 LEU A N 1
ATOM 713 C CA . LEU A 1 96 ? 8.708 4.134 -6.596 1.00 92.31 96 LEU A CA 1
ATOM 714 C C . LEU A 1 96 ? 9.079 4.840 -5.288 1.00 92.31 96 LEU A C 1
ATOM 716 O O . LEU A 1 96 ? 8.745 4.343 -4.217 1.00 92.31 96 LEU A O 1
ATOM 720 N N . VAL A 1 97 ? 9.732 6.004 -5.361 1.00 93.94 97 VAL A N 1
ATOM 721 C CA . VAL A 1 97 ? 10.117 6.784 -4.174 1.00 93.94 97 VAL A CA 1
ATOM 722 C C . VAL A 1 97 ? 8.882 7.211 -3.392 1.00 93.94 97 VAL A C 1
ATOM 724 O O . VAL A 1 97 ? 8.817 6.989 -2.185 1.00 93.94 97 VAL A O 1
ATOM 727 N N . PHE A 1 98 ? 7.879 7.769 -4.072 1.00 95.31 98 PHE A N 1
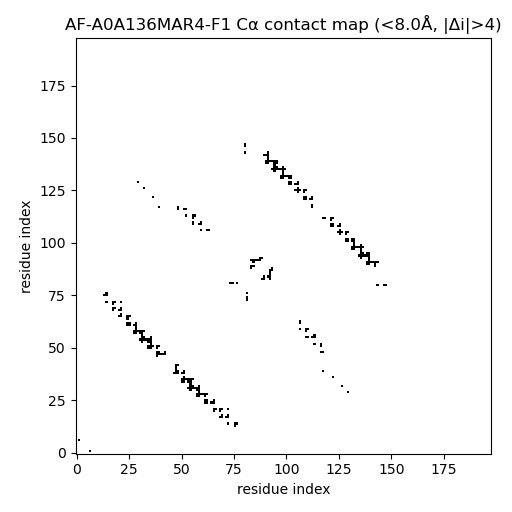ATOM 728 C CA . PHE A 1 98 ? 6.624 8.161 -3.440 1.00 95.31 98 PHE A CA 1
ATOM 729 C C . PHE A 1 98 ? 5.937 6.967 -2.764 1.00 95.31 98 PHE A C 1
ATOM 731 O O . PHE A 1 98 ? 5.557 7.052 -1.598 1.00 95.31 98 PHE A O 1
ATOM 738 N N . GLY A 1 99 ? 5.844 5.832 -3.461 1.00 95.00 99 GLY A N 1
ATOM 739 C CA . GLY A 1 99 ? 5.256 4.608 -2.928 1.00 95.00 99 GLY A CA 1
ATOM 740 C C . GLY A 1 99 ? 6.009 4.074 -1.708 1.00 95.00 99 GLY A C 1
ATOM 741 O O . GLY A 1 99 ? 5.376 3.700 -0.726 1.00 95.00 99 GLY A O 1
ATOM 742 N N . ILE A 1 100 ? 7.346 4.091 -1.721 1.00 94.50 100 ILE A N 1
ATOM 743 C CA . ILE A 1 100 ? 8.168 3.681 -0.573 1.00 94.50 100 ILE A CA 1
ATOM 744 C C . ILE A 1 100 ? 7.944 4.614 0.618 1.00 94.50 100 ILE A C 1
ATOM 746 O O . ILE A 1 100 ? 7.731 4.129 1.725 1.00 94.50 100 ILE A O 1
ATOM 750 N N . LEU A 1 101 ? 7.953 5.935 0.414 1.00 96.88 101 LEU A N 1
ATOM 751 C CA . LEU A 1 101 ? 7.731 6.902 1.494 1.00 96.88 101 LEU A CA 1
ATOM 752 C C . LEU A 1 101 ? 6.358 6.712 2.146 1.00 96.88 101 LEU A C 1
ATOM 754 O O . LEU A 1 101 ? 6.255 6.658 3.373 1.00 96.88 101 LEU A O 1
ATOM 758 N N . MET A 1 102 ? 5.316 6.548 1.329 1.00 97.69 102 MET A N 1
ATOM 759 C CA . MET A 1 102 ? 3.965 6.271 1.815 1.00 97.69 102 MET A CA 1
ATOM 760 C C . MET A 1 102 ? 3.887 4.917 2.530 1.00 97.69 102 MET A C 1
ATOM 762 O O . MET A 1 102 ? 3.285 4.832 3.599 1.00 97.69 102 MET A O 1
ATOM 766 N N . GLY A 1 103 ? 4.556 3.884 2.010 1.00 96.06 103 GLY A N 1
ATOM 767 C CA . GLY A 1 103 ? 4.565 2.542 2.596 1.00 96.06 103 GLY A CA 1
ATOM 768 C C . GLY A 1 103 ? 5.299 2.480 3.936 1.00 96.06 103 GLY A C 1
ATOM 769 O O . GLY A 1 103 ? 4.804 1.880 4.889 1.00 96.06 103 GLY A O 1
ATOM 770 N N . VAL A 1 104 ? 6.442 3.158 4.055 1.00 96.56 104 VAL A N 1
ATOM 771 C CA . VAL A 1 104 ? 7.174 3.299 5.325 1.00 96.56 104 VAL A CA 1
ATOM 772 C C . VAL A 1 104 ? 6.341 4.089 6.332 1.00 96.56 104 VAL A C 1
ATOM 774 O O . VAL A 1 104 ? 6.216 3.676 7.485 1.00 96.56 104 VAL A O 1
ATOM 777 N N . GLY A 1 105 ? 5.712 5.185 5.896 1.00 96.75 105 GLY A N 1
ATOM 778 C CA . GLY A 1 105 ? 4.785 5.942 6.731 1.00 96.75 105 GLY A CA 1
ATOM 779 C C . GLY A 1 105 ? 3.622 5.078 7.226 1.00 96.75 105 GLY A C 1
ATOM 780 O O . GLY A 1 105 ? 3.277 5.132 8.406 1.00 96.75 105 GLY A O 1
ATOM 781 N N . MET A 1 106 ? 3.037 4.260 6.347 1.00 97.25 106 MET A N 1
ATOM 782 C CA . MET A 1 106 ? 1.964 3.325 6.687 1.00 97.25 106 MET A CA 1
ATOM 783 C C . MET A 1 106 ? 2.428 2.321 7.746 1.00 97.25 106 MET A C 1
ATOM 785 O O . MET A 1 106 ? 1.753 2.170 8.760 1.00 97.25 106 MET A O 1
ATOM 789 N N . LEU A 1 107 ? 3.585 1.676 7.555 1.00 96.94 107 LEU A N 1
ATOM 790 C CA . LEU A 1 107 ? 4.157 0.728 8.520 1.00 96.94 107 LEU A CA 1
ATOM 791 C C . LEU A 1 107 ? 4.377 1.373 9.892 1.00 96.94 107 LEU A C 1
ATOM 793 O O . LEU A 1 107 ? 4.009 0.790 10.911 1.00 96.94 107 LEU A O 1
ATOM 797 N N . PHE A 1 108 ? 4.917 2.592 9.918 1.00 96.94 108 PHE A N 1
ATOM 798 C CA . PHE A 1 108 ? 5.106 3.345 11.155 1.00 96.94 108 PHE A CA 1
ATOM 799 C C . PHE A 1 108 ? 3.774 3.600 11.876 1.00 96.94 108 PHE A C 1
ATOM 801 O O . PHE A 1 108 ? 3.660 3.353 13.075 1.00 96.94 108 PHE A O 1
ATOM 808 N N . HIS A 1 109 ? 2.733 4.023 11.155 1.00 96.00 109 HIS A N 1
ATOM 809 C CA . HIS A 1 109 ? 1.420 4.271 11.756 1.00 96.00 109 HIS A CA 1
ATOM 810 C C . HIS A 1 109 ? 0.715 2.983 12.191 1.00 96.00 109 HIS A C 1
ATOM 812 O O . HIS A 1 109 ? 0.073 2.982 13.237 1.00 96.00 109 HIS A O 1
ATOM 818 N N . LEU A 1 110 ? 0.862 1.881 11.448 1.00 94.88 110 LEU A N 1
ATOM 819 C CA . LEU A 1 110 ? 0.370 0.565 11.866 1.00 94.88 110 LEU A CA 1
ATOM 820 C C . LEU A 1 110 ? 1.062 0.099 13.153 1.00 94.88 110 LEU A C 1
ATOM 822 O O . LEU A 1 110 ? 0.398 -0.421 14.044 1.00 94.88 110 LEU A O 1
ATOM 826 N N . PHE A 1 111 ? 2.367 0.335 13.291 1.00 95.50 111 PHE A N 1
ATOM 827 C CA . PHE A 1 111 ? 3.095 0.029 14.521 1.00 95.50 111 PHE A CA 1
ATOM 828 C C . PHE A 1 111 ? 2.590 0.852 15.717 1.00 95.50 111 PHE A C 1
ATOM 830 O O . PHE A 1 111 ? 2.362 0.300 16.791 1.00 95.50 111 PHE A O 1
ATOM 837 N N . LEU A 1 112 ? 2.346 2.155 15.539 1.00 94.56 112 LEU A N 1
ATOM 838 C CA . LEU A 1 112 ? 1.745 2.986 16.591 1.00 94.56 112 LEU A CA 1
ATOM 839 C C . LEU A 1 112 ? 0.339 2.501 16.967 1.00 94.56 112 LEU A C 1
ATOM 841 O O . LEU A 1 112 ? 0.007 2.394 18.147 1.00 94.56 112 LEU A O 1
ATOM 845 N N . LEU A 1 113 ? -0.463 2.148 15.965 1.00 93.00 113 LEU A N 1
ATOM 846 C CA . LEU A 1 113 ? -1.825 1.659 16.139 1.00 93.00 113 LEU A CA 1
ATOM 847 C C . LEU A 1 113 ? -1.883 0.275 16.808 1.00 93.00 113 LEU A C 1
ATOM 849 O O . LEU A 1 113 ? -2.882 -0.070 17.430 1.00 93.00 113 LEU A O 1
ATOM 853 N N . PHE A 1 114 ? -0.814 -0.519 16.732 1.00 91.12 114 PHE A N 1
ATOM 854 C CA . PHE A 1 114 ? -0.722 -1.782 17.464 1.00 91.12 114 PHE A CA 1
ATOM 855 C C . PHE A 1 114 ? -0.716 -1.564 18.987 1.00 91.12 114 PHE A C 1
ATOM 857 O O . PHE A 1 114 ? -1.304 -2.353 19.732 1.00 91.12 114 PHE A O 1
ATOM 864 N N . ASN A 1 115 ? -0.090 -0.471 19.440 1.00 89.81 115 ASN A N 1
ATOM 865 C CA . ASN A 1 115 ? -0.047 -0.078 20.849 1.00 89.81 115 ASN A CA 1
ATOM 866 C C . ASN A 1 115 ? -1.330 0.644 21.288 1.00 89.81 115 ASN A C 1
ATOM 868 O O . ASN A 1 115 ? -1.787 0.432 22.408 1.00 89.81 115 ASN A O 1
ATOM 872 N N . ASP A 1 116 ? -1.925 1.446 20.400 1.00 88.81 116 ASP A N 1
ATOM 873 C CA . ASP A 1 116 ? -3.164 2.194 20.644 1.00 88.81 116 ASP A CA 1
ATOM 874 C C . ASP A 1 116 ? -4.217 1.936 19.539 1.00 88.81 116 ASP A C 1
ATOM 876 O O . ASP A 1 116 ? -4.420 2.763 18.642 1.00 88.81 116 ASP A O 1
ATOM 880 N N . PRO A 1 117 ? -4.904 0.777 19.569 1.00 82.12 117 PRO A N 1
ATOM 881 C CA . PRO A 1 117 ? -5.850 0.374 18.521 1.00 82.12 117 PRO A CA 1
ATOM 882 C C . PRO A 1 117 ? -7.149 1.196 18.502 1.00 82.12 117 PRO A C 1
ATOM 884 O O . PRO A 1 117 ? -7.891 1.154 17.513 1.00 82.12 117 PRO A O 1
ATOM 887 N N . GLY A 1 118 ? -7.433 1.953 19.568 1.00 82.44 118 GLY A N 1
ATOM 888 C CA . GLY A 1 118 ? -8.610 2.819 19.675 1.00 82.44 118 GLY A CA 1
ATOM 889 C C . GLY A 1 118 ? -8.488 4.116 18.869 1.00 82.44 118 GLY A C 1
ATOM 890 O O . GLY A 1 118 ? -9.490 4.782 18.603 1.00 82.44 118 GLY A O 1
ATOM 891 N N . ASN A 1 119 ? -7.279 4.468 18.429 1.00 88.81 119 ASN A N 1
ATOM 892 C CA . ASN A 1 119 ? -6.995 5.770 17.848 1.00 88.81 119 ASN A CA 1
ATOM 893 C C . ASN A 1 119 ? -7.548 5.944 16.423 1.00 88.81 119 ASN A C 1
ATOM 895 O O . ASN A 1 119 ? -6.927 5.574 15.422 1.00 88.81 119 ASN A O 1
ATOM 899 N N . THR A 1 120 ? -8.711 6.589 16.313 1.00 89.19 120 THR A N 1
ATOM 900 C CA . THR A 1 120 ? -9.375 6.862 15.028 1.00 89.19 120 THR A CA 1
ATOM 901 C C . THR A 1 120 ? -8.510 7.665 14.057 1.00 89.19 120 THR A C 1
ATOM 903 O O . THR A 1 120 ? -8.539 7.398 12.856 1.00 89.19 120 THR A O 1
ATOM 906 N N . ARG A 1 121 ? -7.707 8.618 14.547 1.00 92.75 121 ARG A N 1
ATOM 907 C CA . ARG A 1 121 ? -6.852 9.444 13.684 1.00 92.75 121 ARG A CA 1
ATOM 908 C C . ARG A 1 121 ? -5.751 8.606 13.038 1.00 92.75 121 ARG A C 1
ATOM 910 O O . ARG A 1 121 ? -5.547 8.707 11.830 1.00 92.75 121 ARG A O 1
ATOM 917 N N . LEU A 1 122 ? -5.077 7.758 13.817 1.00 93.12 122 LEU A N 1
ATOM 918 C CA . LEU A 1 122 ? -4.029 6.872 13.300 1.00 93.12 122 LEU A CA 1
ATOM 919 C C . LEU A 1 122 ? -4.582 5.868 12.280 1.00 93.12 122 LEU A C 1
ATOM 921 O O . LEU A 1 122 ? -3.931 5.636 11.263 1.00 93.12 122 LEU A O 1
ATOM 925 N N . ARG A 1 123 ? -5.801 5.342 12.486 1.00 93.62 123 ARG A N 1
ATOM 926 C CA . ARG A 1 123 ? -6.479 4.462 11.511 1.00 93.62 123 ARG A CA 1
ATOM 927 C C . ARG A 1 123 ? -6.680 5.135 10.155 1.00 93.62 123 ARG A C 1
ATOM 929 O O . ARG A 1 123 ? -6.336 4.555 9.122 1.00 93.62 123 ARG A O 1
ATOM 936 N N . TRP A 1 124 ? -7.210 6.359 10.149 1.00 95.50 124 TRP A N 1
ATOM 937 C CA . TRP A 1 124 ? -7.407 7.127 8.917 1.00 95.50 124 TRP A CA 1
ATOM 938 C C . TRP A 1 124 ? -6.087 7.440 8.219 1.00 95.50 124 TRP A C 1
ATOM 940 O O . TRP A 1 124 ? -5.990 7.262 7.007 1.00 95.50 124 TRP A O 1
ATOM 950 N N . ILE A 1 125 ? -5.059 7.843 8.973 1.00 96.69 125 ILE A N 1
ATOM 951 C CA . ILE A 1 125 ? -3.738 8.124 8.403 1.00 96.69 125 ILE A CA 1
ATOM 952 C C . ILE A 1 125 ? -3.132 6.855 7.793 1.00 96.69 125 ILE A C 1
ATOM 954 O O . ILE A 1 125 ? -2.716 6.890 6.641 1.00 96.69 125 ILE A O 1
ATOM 958 N N . ALA A 1 126 ? -3.135 5.724 8.506 1.00 95.38 126 ALA A N 1
ATOM 959 C CA . ALA A 1 126 ? -2.617 4.457 7.984 1.00 95.38 126 ALA A CA 1
ATOM 960 C C . ALA A 1 126 ? -3.344 4.028 6.697 1.00 95.38 126 ALA A C 1
ATOM 962 O O . ALA A 1 126 ? -2.704 3.619 5.732 1.00 95.38 126 ALA A O 1
ATOM 963 N N . THR A 1 127 ? -4.668 4.194 6.651 1.00 95.81 127 THR A N 1
ATOM 964 C CA . THR A 1 127 ? -5.481 3.890 5.462 1.00 95.81 127 THR A CA 1
ATOM 965 C C . THR A 1 127 ? -5.157 4.832 4.296 1.00 95.81 127 THR A C 1
ATOM 967 O O . THR A 1 127 ? -4.982 4.383 3.165 1.00 95.81 127 THR A O 1
ATOM 970 N N . GLY A 1 128 ? -5.019 6.136 4.560 1.00 97.44 128 GLY A N 1
ATOM 971 C CA . GLY A 1 128 ? -4.631 7.123 3.550 1.00 97.44 128 GLY A CA 1
ATOM 972 C C . GLY A 1 128 ? -3.225 6.880 2.997 1.00 97.44 128 GLY A C 1
ATOM 973 O O . GLY A 1 128 ? -3.011 6.964 1.790 1.00 97.44 128 GLY A O 1
ATOM 974 N N . LEU A 1 129 ? -2.277 6.498 3.856 1.00 97.62 129 LEU A N 1
ATOM 975 C CA . LEU A 1 129 ? -0.920 6.125 3.455 1.00 97.62 129 LEU A CA 1
ATOM 976 C C . LEU A 1 129 ? -0.899 4.815 2.656 1.00 97.62 129 LEU A C 1
ATOM 978 O O . LEU A 1 129 ? -0.150 4.712 1.687 1.00 97.62 129 LEU A O 1
ATOM 982 N N . ALA A 1 130 ? -1.758 3.844 2.981 1.00 96.56 130 ALA A N 1
ATOM 983 C CA . ALA A 1 130 ? -1.936 2.642 2.165 1.00 96.56 130 ALA A CA 1
ATOM 984 C C . ALA A 1 130 ? -2.440 2.990 0.752 1.00 96.56 130 ALA A C 1
ATOM 986 O O . ALA A 1 130 ? -1.886 2.516 -0.241 1.00 96.56 130 ALA A O 1
ATOM 987 N N . ALA A 1 131 ? -3.430 3.882 0.643 1.00 96.94 131 ALA A N 1
ATOM 988 C CA . ALA A 1 131 ? -3.915 4.376 -0.645 1.00 96.94 131 ALA A CA 1
ATOM 989 C C . ALA A 1 131 ? -2.824 5.139 -1.421 1.00 96.94 131 ALA A C 1
ATOM 991 O O . ALA A 1 131 ? -2.625 4.898 -2.611 1.00 96.94 131 ALA A O 1
ATOM 992 N N . GLY A 1 132 ? -2.058 6.000 -0.744 1.00 97.31 132 GLY A N 1
ATOM 993 C CA . GLY A 1 132 ? -0.904 6.686 -1.331 1.00 97.31 132 GLY A CA 1
ATOM 994 C C . GLY A 1 132 ? 0.167 5.714 -1.836 1.00 97.31 132 GLY A C 1
ATOM 995 O O . GLY A 1 132 ? 0.689 5.880 -2.937 1.00 97.31 132 GLY A O 1
ATOM 996 N N . THR A 1 133 ? 0.437 4.648 -1.081 1.00 96.12 133 THR A N 1
ATOM 997 C CA . THR A 1 133 ? 1.362 3.576 -1.480 1.00 96.12 133 THR A CA 1
ATOM 998 C C . THR A 1 133 ? 0.900 2.913 -2.773 1.00 96.12 133 THR A C 1
ATOM 1000 O O . THR A 1 133 ? 1.694 2.766 -3.702 1.00 96.12 133 THR A O 1
ATOM 1003 N N . LEU A 1 134 ? -0.390 2.571 -2.872 1.00 94.94 134 LEU A N 1
ATOM 1004 C CA . LEU A 1 134 ? -0.972 1.994 -4.084 1.00 94.94 134 LEU A CA 1
ATOM 1005 C C . LEU A 1 134 ? -0.824 2.931 -5.288 1.00 94.94 134 LEU A C 1
ATOM 1007 O O . LEU A 1 134 ? -0.390 2.482 -6.344 1.00 94.94 134 LEU A O 1
ATOM 1011 N N . LEU A 1 135 ? -1.106 4.228 -5.135 1.00 95.62 135 LEU A N 1
ATOM 1012 C CA . LEU A 1 135 ? -0.939 5.209 -6.217 1.00 95.62 135 LEU A CA 1
ATOM 1013 C C . LEU A 1 135 ? 0.516 5.303 -6.700 1.00 95.62 135 LEU A C 1
ATOM 1015 O O . LEU A 1 135 ? 0.773 5.300 -7.909 1.00 95.62 135 LEU A O 1
ATOM 1019 N N . GLY A 1 136 ? 1.471 5.335 -5.766 1.00 94.00 136 GLY A N 1
ATOM 1020 C CA . GLY A 1 136 ? 2.897 5.312 -6.088 1.00 94.00 136 GLY A CA 1
ATOM 1021 C C . GLY A 1 136 ? 3.294 4.056 -6.855 1.00 94.00 136 GLY A C 1
ATOM 1022 O O . GLY A 1 136 ? 3.924 4.143 -7.907 1.00 94.00 136 GLY A O 1
ATOM 1023 N N . MET A 1 137 ? 2.853 2.890 -6.381 1.00 93.00 137 MET A N 1
ATOM 1024 C CA . MET A 1 137 ? 3.187 1.599 -6.986 1.00 93.00 137 MET A CA 1
ATOM 1025 C C . MET A 1 137 ? 2.514 1.377 -8.343 1.00 93.00 137 MET A C 1
ATOM 1027 O O . MET A 1 137 ? 3.143 0.815 -9.238 1.00 93.00 137 MET A O 1
ATOM 1031 N N . VAL A 1 138 ? 1.287 1.863 -8.552 1.00 93.31 138 VAL A N 1
ATOM 1032 C CA . VAL A 1 138 ? 0.627 1.852 -9.871 1.00 93.31 138 VAL A CA 1
ATOM 1033 C C . VAL A 1 138 ? 1.415 2.704 -10.864 1.00 93.31 138 VAL A C 1
ATOM 1035 O O . VAL A 1 138 ? 1.715 2.249 -11.968 1.00 93.31 138 VAL A O 1
ATOM 1038 N N . THR A 1 139 ? 1.826 3.904 -10.449 1.00 92.25 139 THR A N 1
ATOM 1039 C CA . THR A 1 139 ? 2.645 4.805 -11.274 1.00 92.25 139 THR A CA 1
ATOM 1040 C C . THR A 1 139 ? 4.009 4.188 -11.595 1.00 92.25 139 THR A C 1
ATOM 1042 O O . THR A 1 139 ? 4.449 4.197 -12.746 1.00 92.25 139 THR A O 1
ATOM 1045 N N . ALA A 1 140 ? 4.662 3.589 -10.593 1.00 89.75 140 ALA A N 1
ATOM 1046 C CA . ALA A 1 140 ? 5.939 2.901 -10.751 1.00 89.75 140 ALA A CA 1
ATOM 1047 C C . ALA A 1 140 ? 5.826 1.708 -11.709 1.00 89.75 140 ALA A C 1
ATOM 1049 O O . ALA A 1 140 ? 6.665 1.536 -12.591 1.00 89.75 140 ALA A O 1
ATOM 1050 N N . SER A 1 141 ? 4.765 0.910 -11.559 1.00 86.69 141 SER A N 1
ATOM 1051 C CA . SER A 1 141 ? 4.481 -0.246 -12.407 1.00 86.69 141 SER A CA 1
ATOM 1052 C C . SER A 1 141 ? 4.255 0.161 -13.859 1.00 86.69 141 SER A C 1
ATOM 1054 O O . SER A 1 141 ? 4.748 -0.514 -14.762 1.00 86.69 141 SER A O 1
ATOM 1056 N N . GLU A 1 142 ? 3.532 1.254 -14.102 1.00 86.75 142 GLU A N 1
ATOM 1057 C CA . GLU A 1 142 ? 3.303 1.747 -15.458 1.00 86.75 142 GLU A CA 1
ATOM 1058 C C . GLU A 1 142 ? 4.596 2.260 -16.100 1.00 86.75 142 GLU A C 1
ATOM 1060 O O . GLU A 1 142 ? 4.935 1.858 -17.213 1.00 86.75 142 GLU A O 1
ATOM 1065 N N . GLY A 1 143 ? 5.383 3.060 -15.374 1.00 85.50 143 GLY A N 1
ATOM 1066 C CA . GLY A 1 143 ? 6.690 3.506 -15.860 1.00 85.50 143 GLY A CA 1
ATOM 1067 C C . GLY A 1 143 ? 7.648 2.338 -16.132 1.00 85.50 143 GLY A C 1
ATOM 1068 O O . GLY A 1 143 ? 8.358 2.333 -17.138 1.00 85.50 143 GLY A O 1
ATOM 1069 N N . LEU A 1 144 ? 7.630 1.309 -15.280 1.00 84.25 144 LEU A N 1
ATOM 1070 C CA . LEU A 1 144 ? 8.423 0.094 -15.457 1.00 84.25 144 LEU A CA 1
ATOM 1071 C C . LEU A 1 144 ? 7.988 -0.699 -16.696 1.00 84.25 144 LEU A C 1
ATOM 1073 O O . LEU A 1 144 ? 8.831 -1.179 -17.453 1.00 84.25 144 LEU A O 1
ATOM 1077 N N . ARG A 1 145 ? 6.675 -0.817 -16.926 1.00 81.62 145 ARG A N 1
ATOM 1078 C CA . ARG A 1 145 ? 6.109 -1.472 -18.111 1.00 81.62 145 ARG A CA 1
ATOM 1079 C C . ARG A 1 145 ? 6.565 -0.778 -19.390 1.00 81.62 145 ARG A C 1
ATOM 1081 O O . ARG A 1 145 ? 7.006 -1.453 -20.316 1.00 81.62 145 ARG A O 1
ATOM 1088 N N . GLN A 1 146 ? 6.507 0.551 -19.425 1.00 81.00 146 GLN A N 1
ATOM 1089 C CA . GLN A 1 146 ? 6.980 1.335 -20.566 1.00 81.00 146 GLN A CA 1
ATOM 1090 C C . GLN A 1 146 ? 8.483 1.129 -20.802 1.00 81.00 146 GLN A C 1
ATOM 1092 O O . GLN A 1 146 ? 8.882 0.840 -21.927 1.00 81.00 146 GLN A O 1
ATOM 1097 N N . ALA A 1 147 ? 9.302 1.176 -19.747 1.00 79.06 147 ALA A N 1
ATOM 1098 C CA . ALA A 1 147 ? 10.749 0.965 -19.846 1.00 79.06 147 ALA A CA 1
ATOM 1099 C C . ALA A 1 147 ? 11.125 -0.439 -20.360 1.00 79.06 147 ALA A C 1
ATOM 1101 O O . ALA A 1 147 ? 12.068 -0.585 -21.134 1.00 79.06 147 ALA A O 1
ATOM 1102 N N . LEU A 1 148 ? 10.378 -1.475 -19.962 1.00 76.69 148 LEU A N 1
ATOM 1103 C CA . LEU A 1 148 ? 10.584 -2.844 -20.447 1.00 76.69 148 LEU A CA 1
ATOM 1104 C C . LEU A 1 148 ? 10.139 -3.023 -21.909 1.00 76.69 148 LEU A C 1
ATOM 1106 O O . LEU A 1 148 ? 10.774 -3.767 -22.654 1.00 76.69 148 LEU A O 1
ATOM 1110 N N . LEU A 1 149 ? 9.064 -2.347 -22.328 1.00 75.19 149 LEU A N 1
ATOM 1111 C CA . LEU A 1 149 ? 8.506 -2.464 -23.680 1.00 75.19 149 LEU A CA 1
ATOM 1112 C C . LEU A 1 149 ? 9.277 -1.655 -24.730 1.00 75.19 149 LEU A C 1
ATOM 1114 O O . LEU A 1 149 ? 9.367 -2.103 -25.871 1.00 75.19 149 LEU A O 1
ATOM 1118 N N . GLN A 1 150 ? 9.874 -0.516 -24.362 1.00 68.50 150 GLN A N 1
ATOM 1119 C CA . GLN A 1 150 ? 10.601 0.357 -25.298 1.00 68.50 150 GLN A CA 1
ATOM 1120 C C . GLN A 1 150 ? 11.761 -0.338 -26.029 1.00 68.50 150 GLN A C 1
ATOM 1122 O O . GLN A 1 150 ? 12.116 0.070 -27.130 1.00 68.50 150 GLN A O 1
ATOM 1127 N N . LYS A 1 151 ? 12.334 -1.406 -25.460 1.00 62.94 151 LYS A N 1
ATOM 1128 C CA . LYS A 1 151 ? 13.391 -2.192 -26.117 1.00 62.94 151 LYS A CA 1
ATOM 1129 C C . LYS A 1 151 ? 12.903 -3.095 -27.251 1.00 62.94 151 LYS A C 1
ATOM 1131 O O . LYS A 1 151 ? 13.720 -3.521 -28.063 1.00 62.94 151 LYS A O 1
ATOM 1136 N N . HIS A 1 152 ? 11.616 -3.428 -27.281 1.00 58.84 152 HIS A N 1
ATOM 1137 C CA . HIS A 1 152 ? 11.082 -4.469 -28.163 1.00 58.84 152 HIS A CA 1
ATOM 1138 C C . HIS A 1 152 ? 9.886 -4.013 -29.009 1.00 58.84 152 HIS A C 1
ATOM 1140 O O . HIS A 1 152 ? 9.538 -4.716 -29.953 1.00 58.84 152 HIS A O 1
ATOM 1146 N N . PHE A 1 153 ? 9.269 -2.864 -28.702 1.00 56.69 153 PHE A N 1
ATOM 1147 C CA . PHE A 1 153 ? 8.053 -2.398 -29.372 1.00 56.69 153 PHE A CA 1
ATOM 1148 C C . PHE A 1 153 ? 8.000 -0.869 -29.526 1.00 56.69 153 PHE A C 1
ATOM 1150 O O . PHE A 1 153 ? 8.134 -0.126 -28.554 1.00 56.69 153 PHE A O 1
ATOM 1157 N N . THR A 1 154 ? 7.713 -0.403 -30.743 1.00 56.38 154 THR A N 1
ATOM 1158 C CA . THR A 1 154 ? 7.268 0.963 -31.058 1.00 56.38 154 THR A CA 1
ATOM 1159 C C . THR A 1 154 ? 5.740 1.028 -30.970 1.00 56.38 154 THR A C 1
ATOM 1161 O O . THR A 1 154 ? 5.037 0.294 -31.657 1.00 56.38 154 THR A O 1
ATOM 1164 N N . LEU A 1 155 ? 5.206 1.913 -30.119 1.00 54.78 155 LEU A N 1
ATOM 1165 C CA . LEU A 1 155 ? 3.760 2.085 -29.871 1.00 54.78 155 LEU A CA 1
ATOM 1166 C C . LEU A 1 155 ? 2.934 2.453 -31.124 1.00 54.78 155 LEU A C 1
ATOM 1168 O O . LEU A 1 155 ? 1.711 2.365 -31.085 1.00 54.78 155 LEU A O 1
ATOM 1172 N N . SER A 1 156 ? 3.581 2.867 -32.215 1.00 59.44 156 SER A N 1
ATOM 1173 C CA . SER A 1 156 ? 2.943 3.346 -33.446 1.00 59.44 156 SER A CA 1
ATOM 1174 C C . SER A 1 156 ? 2.374 2.251 -34.355 1.00 59.44 156 SER A C 1
ATOM 1176 O O . SER A 1 156 ? 1.540 2.571 -35.194 1.00 59.44 156 SER A O 1
ATOM 1178 N N . ASP A 1 157 ? 2.765 0.984 -34.177 1.00 58.94 157 ASP A N 1
ATOM 1179 C CA . ASP A 1 157 ? 2.425 -0.097 -35.126 1.00 58.94 157 ASP A CA 1
ATOM 1180 C C . ASP A 1 157 ? 1.349 -1.068 -34.603 1.00 58.94 157 ASP A C 1
ATOM 1182 O O . ASP A 1 157 ? 1.135 -2.148 -35.158 1.00 58.94 157 ASP A O 1
ATOM 1186 N N . TRP A 1 158 ? 0.667 -0.730 -33.504 1.00 55.56 158 TRP A N 1
ATOM 1187 C CA . TRP A 1 158 ? -0.256 -1.660 -32.851 1.00 55.56 158 TRP A CA 1
ATOM 1188 C C . TRP A 1 158 ? -1.639 -1.701 -33.512 1.00 55.56 158 TRP A C 1
ATOM 1190 O O . TRP A 1 158 ? -2.464 -0.803 -33.347 1.00 55.56 158 TRP A O 1
ATOM 1200 N N . ILE A 1 159 ? -1.931 -2.816 -34.187 1.00 60.00 159 ILE A N 1
ATOM 1201 C CA . ILE A 1 159 ? -3.301 -3.222 -34.514 1.00 60.00 159 ILE A CA 1
ATOM 1202 C C . ILE A 1 159 ? -3.931 -3.754 -33.222 1.00 60.00 159 ILE A C 1
ATOM 1204 O O . ILE A 1 159 ? -3.566 -4.818 -32.718 1.00 60.00 159 ILE A O 1
ATOM 1208 N N . VAL A 1 160 ? -4.862 -2.992 -32.648 1.00 71.12 160 VAL A N 1
ATOM 1209 C CA . VAL A 1 160 ? -5.587 -3.393 -31.436 1.00 71.12 160 VAL A CA 1
ATOM 1210 C C . VAL A 1 160 ? -6.515 -4.559 -31.777 1.00 71.12 160 VAL A C 1
ATOM 1212 O O . VAL A 1 160 ? -7.602 -4.377 -32.319 1.00 71.12 160 VAL A O 1
ATOM 1215 N N . HIS A 1 161 ? -6.095 -5.779 -31.446 1.00 69.06 161 HIS A N 1
ATOM 1216 C CA . HIS A 1 161 ? -6.961 -6.951 -31.505 1.00 69.06 161 HIS A CA 1
ATOM 1217 C C . HIS A 1 161 ? -7.812 -7.013 -30.235 1.00 69.06 161 HIS A C 1
ATOM 1219 O O . HIS A 1 161 ? -7.354 -7.465 -29.184 1.00 69.06 161 HIS A O 1
ATOM 1225 N N . THR A 1 162 ? -9.061 -6.554 -30.315 1.00 74.00 162 THR A N 1
ATOM 1226 C CA . THR A 1 162 ? -10.009 -6.664 -29.201 1.00 74.00 162 THR A CA 1
ATOM 1227 C C . THR A 1 162 ? -10.301 -8.134 -28.901 1.00 74.00 162 THR A C 1
ATOM 1229 O O . THR A 1 162 ? -10.979 -8.824 -29.662 1.00 74.00 162 THR A O 1
ATOM 1232 N N . GLN A 1 163 ? -9.801 -8.624 -27.767 1.00 77.94 163 GLN A N 1
ATOM 1233 C CA . GLN A 1 163 ? -10.068 -9.979 -27.288 1.00 77.94 163 GLN A CA 1
ATOM 1234 C C . GLN A 1 163 ? -11.392 -10.026 -26.516 1.00 77.94 163 GLN A C 1
ATOM 1236 O O . GLN A 1 163 ? -11.418 -10.074 -25.287 1.00 77.94 163 GLN A O 1
ATOM 1241 N N . TRP A 1 164 ? -12.503 -10.041 -27.255 1.00 89.25 164 TRP A N 1
ATOM 1242 C CA . TRP A 1 164 ? -13.862 -10.033 -26.702 1.00 89.25 164 TRP A CA 1
ATOM 1243 C C . TRP A 1 164 ? -14.127 -11.129 -25.665 1.00 89.25 164 TRP A C 1
ATOM 1245 O O . TRP A 1 164 ? -14.822 -10.877 -24.687 1.00 89.25 164 TRP A O 1
ATOM 1255 N N . GLY A 1 165 ? -13.538 -12.318 -25.830 1.00 87.31 165 GLY A N 1
ATOM 1256 C CA . GLY A 1 165 ? -13.673 -13.403 -24.853 1.00 87.31 165 GLY A CA 1
ATOM 1257 C C . GLY A 1 165 ? -13.134 -13.024 -23.470 1.00 87.31 165 GLY A C 1
ATOM 1258 O O . GLY A 1 165 ? -13.825 -13.204 -22.469 1.00 87.31 165 GLY A O 1
ATOM 1259 N N . ALA A 1 166 ? -11.938 -12.429 -23.413 1.00 82.19 166 ALA A N 1
ATOM 1260 C CA . ALA A 1 166 ? -11.347 -11.959 -22.161 1.00 82.19 166 ALA A CA 1
ATOM 1261 C C . ALA A 1 166 ? -12.138 -10.780 -21.573 1.00 82.19 166 ALA A C 1
ATOM 1263 O O . ALA A 1 166 ? -12.375 -10.741 -20.367 1.00 82.19 166 ALA A O 1
ATOM 1264 N N . THR A 1 167 ? -12.602 -9.853 -22.418 1.00 86.00 167 THR A N 1
ATOM 1265 C CA . THR A 1 167 ? -13.425 -8.710 -21.991 1.00 86.00 167 THR A CA 1
ATOM 1266 C C . THR A 1 167 ? -14.755 -9.153 -21.381 1.00 86.00 167 THR A C 1
ATOM 1268 O 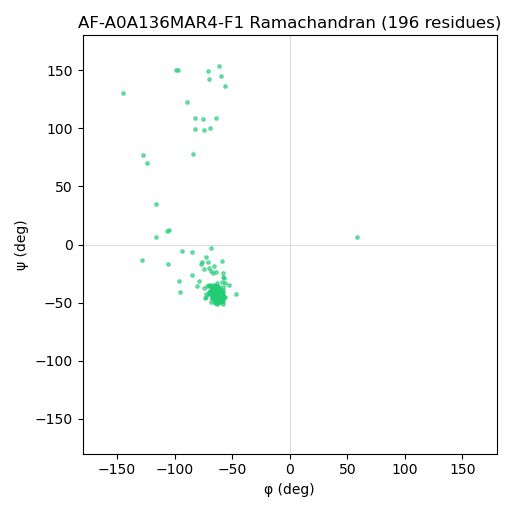O . THR A 1 167 ? -15.138 -8.651 -20.327 1.00 86.00 167 THR A O 1
ATOM 1271 N N . LEU A 1 168 ? -15.449 -10.109 -22.002 1.00 92.25 168 LEU A N 1
ATOM 1272 C CA . LEU A 1 168 ? -16.720 -10.631 -21.499 1.00 92.25 168 LEU A CA 1
ATOM 1273 C C . LEU A 1 168 ? -16.538 -11.430 -20.209 1.00 92.25 168 LEU A C 1
ATOM 1275 O O . LEU A 1 168 ? -17.312 -11.247 -19.273 1.00 92.25 168 LEU A O 1
ATOM 1279 N N . LEU A 1 169 ? -15.498 -12.268 -20.130 1.00 90.31 169 LEU A N 1
ATOM 1280 C CA . LEU A 1 169 ? -15.171 -13.001 -18.907 1.00 90.31 169 LEU A CA 1
ATOM 1281 C C . LEU A 1 169 ? -14.863 -12.040 -17.750 1.00 90.31 169 LEU A C 1
ATOM 1283 O O . LEU A 1 169 ? -15.367 -12.230 -16.644 1.00 90.31 169 LEU A O 1
ATOM 1287 N N . PHE A 1 170 ? -14.086 -10.985 -18.016 1.00 89.56 170 PHE A N 1
ATOM 1288 C CA . PHE A 1 170 ? -13.837 -9.916 -17.053 1.00 89.56 170 PHE A CA 1
ATOM 1289 C C . PHE A 1 170 ? -15.143 -9.252 -16.605 1.00 89.56 170 PHE A C 1
ATOM 1291 O O . PHE A 1 170 ? -15.359 -9.131 -15.405 1.00 89.56 170 PHE A O 1
ATOM 1298 N N . LEU A 1 171 ? -16.031 -8.872 -17.534 1.00 93.31 171 LEU A N 1
ATOM 1299 C CA . LEU A 1 171 ? -17.311 -8.243 -17.193 1.00 93.31 171 LEU A CA 1
ATOM 1300 C C . LEU A 1 171 ? -18.185 -9.157 -16.325 1.00 93.31 171 LEU A C 1
ATOM 1302 O O . LEU A 1 171 ? -18.755 -8.704 -15.336 1.00 93.31 171 LEU A O 1
ATOM 1306 N N . ALA A 1 172 ? -18.270 -10.442 -16.672 1.00 94.44 172 ALA A N 1
ATOM 1307 C CA . ALA A 1 172 ? -19.054 -11.420 -15.929 1.00 94.44 172 ALA A CA 1
ATOM 1308 C C . ALA A 1 172 ? -18.522 -11.604 -14.500 1.00 94.44 172 ALA A C 1
ATOM 1310 O O . ALA A 1 172 ? -19.289 -11.528 -13.540 1.00 94.44 172 ALA A O 1
ATOM 1311 N N . LEU A 1 173 ? -17.205 -11.782 -14.346 1.00 92.69 173 LEU A N 1
ATOM 1312 C CA . LEU A 1 173 ? -16.564 -11.899 -13.033 1.00 92.69 173 LEU A CA 1
ATOM 1313 C C . LEU A 1 173 ? -16.658 -10.600 -12.229 1.00 92.69 173 LEU A C 1
ATOM 1315 O O . LEU A 1 173 ? -16.887 -10.648 -11.023 1.00 92.69 173 LEU A O 1
ATOM 1319 N N . PHE A 1 174 ? -16.526 -9.446 -12.882 1.00 92.31 174 PHE A N 1
ATOM 1320 C CA . PHE A 1 174 ? -16.682 -8.140 -12.251 1.00 92.31 174 PHE A CA 1
ATOM 1321 C C . PHE A 1 174 ? -18.097 -7.958 -11.698 1.00 92.31 174 PHE A C 1
ATOM 1323 O O . PHE A 1 174 ? -18.251 -7.586 -10.538 1.00 92.31 174 PHE A O 1
ATOM 1330 N N . LEU A 1 175 ? -19.129 -8.279 -12.484 1.00 96.88 175 LEU A N 1
ATOM 1331 C CA . LEU A 1 175 ? -20.524 -8.200 -12.047 1.00 96.88 175 LEU A CA 1
ATOM 1332 C C . LEU A 1 175 ? -20.838 -9.203 -10.933 1.00 96.88 175 LEU A C 1
ATOM 1334 O O . LEU A 1 175 ? -21.494 -8.838 -9.960 1.00 96.88 175 LEU A O 1
ATOM 1338 N N . ALA A 1 176 ? -20.338 -10.438 -11.028 1.00 94.31 176 ALA A N 1
ATOM 1339 C CA . ALA A 1 176 ? -20.503 -11.437 -9.973 1.00 94.31 176 ALA A CA 1
ATOM 1340 C C . ALA A 1 176 ? -19.815 -11.004 -8.664 1.00 94.31 176 ALA A C 1
ATOM 1342 O O . ALA A 1 176 ? -20.402 -11.089 -7.583 1.00 94.31 176 ALA A O 1
ATOM 1343 N N . GLY A 1 177 ? -18.587 -10.486 -8.760 1.00 90.50 177 GLY A N 1
ATOM 1344 C CA . GLY A 1 177 ? -17.834 -9.956 -7.626 1.00 90.50 177 GLY A CA 1
ATOM 1345 C C . GLY A 1 177 ? -18.515 -8.740 -6.999 1.00 90.50 177 GLY A C 1
ATOM 1346 O O . GLY A 1 177 ? -18.734 -8.719 -5.790 1.00 90.50 177 GLY A O 1
ATOM 1347 N N . ALA A 1 178 ? -18.928 -7.764 -7.811 1.00 92.94 178 ALA A N 1
ATOM 1348 C CA . ALA A 1 178 ? -19.671 -6.591 -7.356 1.00 92.94 178 ALA A CA 1
ATOM 1349 C C . ALA A 1 178 ? -21.001 -6.985 -6.700 1.00 92.94 178 ALA A C 1
ATOM 1351 O O . ALA A 1 178 ? -21.319 -6.487 -5.625 1.00 92.94 178 ALA A O 1
ATOM 1352 N N . GLY A 1 179 ? -21.739 -7.930 -7.291 1.00 94.88 179 GLY A N 1
ATOM 1353 C CA . GLY A 1 179 ? -22.967 -8.473 -6.714 1.00 94.88 179 GLY A CA 1
ATOM 1354 C C . GLY A 1 179 ? -22.730 -9.130 -5.355 1.00 94.88 179 GLY A C 1
ATOM 1355 O O . GLY A 1 179 ? -23.490 -8.893 -4.421 1.00 94.88 179 GLY A O 1
ATOM 1356 N N . THR A 1 180 ? -21.633 -9.877 -5.209 1.00 92.00 180 THR A N 1
ATOM 1357 C CA . THR A 1 180 ? -21.242 -10.484 -3.927 1.00 92.00 180 THR A CA 1
ATOM 1358 C C . THR A 1 180 ? -20.923 -9.417 -2.880 1.00 92.00 180 THR A C 1
ATOM 1360 O O . THR A 1 180 ? -21.406 -9.505 -1.755 1.00 92.00 180 THR A O 1
ATOM 1363 N N . VAL A 1 181 ? -20.164 -8.375 -3.242 1.00 90.19 181 VAL A N 1
ATOM 1364 C CA . VAL A 1 181 ? -19.858 -7.254 -2.337 1.00 90.19 181 VAL A CA 1
ATOM 1365 C C . VAL A 1 181 ? -21.136 -6.527 -1.920 1.00 90.19 181 VAL A C 1
ATOM 1367 O O . VAL A 1 181 ? -21.349 -6.329 -0.728 1.00 90.19 181 VAL A O 1
ATOM 1370 N N . ILE A 1 182 ? -22.018 -6.194 -2.869 1.00 93.75 182 ILE A N 1
ATOM 1371 C CA . ILE A 1 182 ? -23.310 -5.548 -2.593 1.00 93.75 182 ILE A CA 1
ATOM 1372 C C . ILE A 1 182 ? -24.158 -6.417 -1.662 1.00 93.75 182 ILE A C 1
ATOM 1374 O O . ILE A 1 182 ? -24.728 -5.904 -0.701 1.00 93.75 182 ILE A O 1
ATOM 1378 N N . TRP A 1 183 ? -24.223 -7.726 -1.915 1.00 93.94 183 TRP A N 1
ATOM 1379 C CA . TRP A 1 183 ? -24.975 -8.661 -1.083 1.00 93.94 183 TRP A CA 1
ATOM 1380 C C . TRP A 1 183 ? -24.432 -8.703 0.349 1.00 93.94 183 TRP A C 1
ATOM 1382 O O . TRP A 1 183 ? -25.199 -8.521 1.292 1.00 93.94 183 TRP A O 1
ATOM 1392 N N . ILE A 1 184 ? -23.114 -8.840 0.524 1.00 90.44 184 ILE A N 1
ATOM 1393 C CA . ILE A 1 184 ? -22.479 -8.833 1.851 1.00 90.44 184 ILE A CA 1
ATOM 1394 C C . ILE A 1 184 ? -22.711 -7.493 2.558 1.00 90.44 184 ILE A C 1
ATOM 1396 O O . ILE A 1 184 ? -23.032 -7.479 3.745 1.00 90.44 184 ILE A O 1
ATOM 1400 N N . SER A 1 185 ? -22.579 -6.365 1.854 1.00 87.12 185 SER A N 1
ATOM 1401 C CA . SER A 1 185 ? -22.834 -5.033 2.413 1.00 87.12 185 SER A CA 1
ATOM 1402 C C . SER A 1 185 ? -24.292 -4.851 2.835 1.00 87.12 185 SER A C 1
ATOM 1404 O O . SER A 1 185 ? -24.542 -4.284 3.897 1.00 87.12 185 SER A O 1
ATOM 1406 N N . LYS A 1 186 ? -25.248 -5.361 2.050 1.00 89.56 186 LYS A N 1
ATOM 1407 C CA . LYS A 1 186 ? -26.675 -5.324 2.384 1.00 89.56 186 LYS A CA 1
ATOM 1408 C C . LYS A 1 186 ? -26.972 -6.154 3.633 1.00 89.56 186 LYS A C 1
ATOM 1410 O O . LYS A 1 186 ? -27.545 -5.627 4.580 1.00 89.56 186 LYS A O 1
ATOM 1415 N N . VAL A 1 187 ? -26.502 -7.401 3.674 1.00 89.50 187 VAL A N 1
ATOM 1416 C CA . VAL A 1 187 ? -26.649 -8.283 4.846 1.00 89.50 187 VAL A CA 1
ATOM 1417 C C . VAL A 1 187 ? -26.005 -7.655 6.086 1.00 89.50 187 VAL A C 1
ATOM 1419 O O . VAL A 1 187 ? -26.568 -7.692 7.176 1.00 89.50 187 VAL A O 1
ATOM 1422 N N . ALA A 1 188 ? -24.837 -7.029 5.927 1.00 83.69 188 ALA A N 1
ATOM 1423 C CA . ALA A 1 188 ? -24.163 -6.318 7.006 1.00 83.69 188 ALA A CA 1
ATOM 1424 C C . ALA A 1 188 ? -24.963 -5.114 7.532 1.00 83.69 188 ALA A C 1
ATOM 1426 O O . ALA A 1 188 ? -24.907 -4.840 8.729 1.00 83.69 188 ALA A O 1
ATOM 1427 N N . TRP A 1 189 ? -25.678 -4.401 6.659 1.00 85.00 189 TRP A N 1
ATOM 1428 C CA . TRP A 1 189 ? -26.522 -3.266 7.032 1.00 85.00 189 TRP A CA 1
ATOM 1429 C C . TRP A 1 189 ? -27.790 -3.712 7.764 1.00 85.00 189 TRP A C 1
ATOM 1431 O O . TRP A 1 189 ? -28.136 -3.149 8.799 1.00 85.00 189 TRP A O 1
ATOM 1441 N N . GLU A 1 190 ? -28.457 -4.751 7.259 1.00 86.12 190 GLU A N 1
ATOM 1442 C CA . GLU A 1 190 ? -29.659 -5.328 7.874 1.00 86.12 190 GLU A CA 1
ATOM 1443 C C . GLU A 1 190 ? -29.353 -5.904 9.263 1.00 86.12 190 GLU A C 1
ATOM 1445 O O . GLU A 1 190 ? -30.082 -5.644 10.216 1.00 86.12 190 GLU A O 1
ATOM 1450 N N . ALA A 1 191 ? -28.213 -6.584 9.420 1.00 76.94 191 ALA A N 1
ATOM 1451 C CA . ALA A 1 191 ? -27.755 -7.077 10.719 1.00 76.94 191 ALA A CA 1
ATOM 1452 C C . ALA A 1 191 ? -27.446 -5.954 11.732 1.00 76.94 191 ALA A C 1
ATOM 1454 O O . ALA A 1 191 ? -27.460 -6.200 12.936 1.00 76.94 191 ALA A O 1
ATOM 1455 N N . HIS A 1 192 ? -27.152 -4.735 11.266 1.00 70.25 192 HIS A N 1
ATOM 1456 C CA . HIS A 1 192 ? -26.909 -3.575 12.127 1.00 70.25 192 HIS A CA 1
ATOM 1457 C C . HIS A 1 192 ? -28.205 -2.855 12.545 1.00 70.25 192 HIS A C 1
ATOM 1459 O O . HIS A 1 192 ? -28.237 -2.263 13.620 1.00 70.25 192 HIS A O 1
ATOM 1465 N N . ASN A 1 193 ? -29.278 -2.940 11.745 1.00 71.81 193 ASN A N 1
ATOM 1466 C CA . ASN A 1 193 ? -30.564 -2.268 11.980 1.00 71.81 193 ASN A CA 1
ATOM 1467 C C . ASN A 1 193 ? -31.747 -3.262 12.008 1.00 71.81 193 ASN A C 1
ATOM 1469 O O . ASN A 1 193 ? -32.596 -3.226 11.115 1.00 71.81 193 ASN A O 1
ATOM 1473 N N . PRO A 1 194 ? -31.870 -4.120 13.037 1.00 58.03 194 PRO A N 1
ATOM 1474 C CA . PRO A 1 194 ? -32.908 -5.156 13.089 1.00 58.03 194 PRO A CA 1
ATOM 1475 C C . PRO A 1 194 ? -34.355 -4.637 13.246 1.00 58.03 194 PRO A C 1
ATOM 1477 O O . PRO A 1 194 ? -35.279 -5.439 13.248 1.00 58.03 194 PRO A O 1
ATOM 1480 N N . GLY A 1 195 ? -34.581 -3.323 13.391 1.00 56.91 195 GLY A N 1
ATOM 1481 C CA . GLY A 1 195 ? -35.889 -2.733 13.726 1.00 56.91 195 GLY A CA 1
ATOM 1482 C C . GLY A 1 195 ? -36.657 -2.047 12.588 1.00 56.91 195 GLY A C 1
ATOM 1483 O O . GLY A 1 195 ? -37.582 -1.300 12.882 1.00 56.91 195 GLY A O 1
ATOM 1484 N N . GLN A 1 196 ? -36.269 -2.214 11.317 1.00 56.66 196 GLN A N 1
ATOM 1485 C CA . GLN A 1 196 ? -36.933 -1.553 10.171 1.00 56.66 196 GLN A CA 1
ATOM 1486 C C . GLN A 1 196 ? -37.598 -2.519 9.172 1.00 56.66 196 GLN A C 1
ATOM 1488 O O . GLN A 1 196 ? -38.053 -2.076 8.121 1.00 56.66 196 GLN A O 1
ATOM 1493 N N . THR A 1 197 ? -37.655 -3.821 9.466 1.00 54.91 197 THR A N 1
ATOM 1494 C CA . THR A 1 197 ? -38.232 -4.839 8.565 1.00 54.91 197 THR A CA 1
ATOM 1495 C C . THR A 1 197 ? -39.469 -5.534 9.147 1.00 54.91 197 THR A C 1
ATOM 1497 O O . THR A 1 197 ? -39.653 -6.726 8.903 1.00 54.91 197 THR A O 1
ATOM 1500 N N . GLU A 1 198 ? -40.295 -4.810 9.909 1.00 41.25 198 GLU A N 1
ATOM 1501 C CA . GLU A 1 198 ? -41.699 -5.189 10.164 1.00 41.25 198 GLU A CA 1
ATOM 1502 C C . GLU A 1 198 ? -42.648 -4.395 9.260 1.00 41.25 198 GLU A C 1
ATOM 1504 O O . GLU A 1 198 ? -42.454 -3.163 9.133 1.00 41.25 198 GLU A O 1
#

Sequence (198 aa):
RMEPALLAAWSGIGLLLPRFLHNFVGSLGITGIWILWIAAVRGQEEEATRGAKSGVSLALGASTVQVMIGFWYLLSLPGEVLKAIMTFHSLAAAGLVFGILMGVGMLFHLFLLFNDPGNTRLRWIATGLAAGTLLGMVTASEGLRQALLQKHFTLSDWIVHTQWGATLLFLALFLAGAGTVIWISKVAWEAHNPGQTE

Foldseek 3Di:
DDDVVVVVVVLVCQQVVLVVLLVVLLVQLVVLLVQLVCLLPDDDPVSSLVSNLSSLVSNLVSLVVSVVSVVSNLVSDDPVLNVVLVVCPFLLVQLQVQLVVLSVQLNVLSVVCNVVSNDPVSSVSSVVSSVSNVRSVVSNVVRSVCVVCVVPDDPVPDDDDPPVVVVVVCVVVVVVVVVVVVVVVVVVVCVVPVPPPD